Protein AF-A0A1R1Y2C0-F1 (afdb_monomer)

Mean predicted aligned error: 7.67 Å

Sequence (238 aa):
MPTLKIGFYNCNGLSHFKWEYVMRSFENDVFDIIFLAETWFVGEDYHRAHPYYVFSSKIDGSTRDNGRCKNGLMCLAKPFIKSQISNIESTTHTLNLCVYGHNIFAVYFPPSLEIGKIKDYVLNRGFSIMLGDLNTYFGSNFGQKRNFPINRIELFNDLVDKLDMKHVRPATDMDIPDHAFIDFDLTASWDKFISVDSNPSDHLLMVLNVDISSTPLIEHFISAEKINLSNINDPSCK

Organism: NCBI:txid133412

pLDDT: mean 88.21, std 17.19, range [35.91, 98.81]

Radius of gyration: 20.56 Å; Cα contacts (8 Å, |Δi|>4): 470; chains: 1; bounding box: 39×84×43 Å

Nearest PDB structures (foldseek):
  6boq-assembly1_A  TM=7.348E-01  e=1.265E-07  Homo sapiens
  7lpi-assembly2_D  TM=7.319E-01  e=2.329E-07  Homo sapiens
  6w3n-assembly2_A  TM=6.705E-01  e=5.724E-08  Homo sapiens
  3w2y-assembly2_D  TM=7.115E-01  e=2.972E-07  Methanothermobacter thermautotrophicus str. Delta H
  6bov-assembly1_A  TM=6.933E-01  e=2.972E-07  Homo sapiens

Foldseek 3Di:
DDWAKEKEEAFLACDPVLVVVVVVCVVVVVHQKYKYKNNLCVCVVVQCPDPQWDDKADFDPDADPVRTTRIMMTMGGDPVQNVQWPDWDHYRFWIWIAGLNFIEIEGDQPPPHDLVVVCVRQVPDQGQKYKFQLVAFCDVVLLEPDGDDPSSNVVVVVSCVVNVKDWAREPDNYRGSITMIGHNVKDWHWYFDDDPDDNPDPHTTIIITIDPVVGDGPPPPPPPPPPPPDDPDDDDDD

Structure (mmCIF, N/CA/C/O backbone):
data_AF-A0A1R1Y2C0-F1
#
_entry.id   AF-A0A1R1Y2C0-F1
#
loop_
_atom_site.group_PDB
_atom_site.id
_atom_site.type_symbol
_atom_site.label_atom_id
_atom_site.label_alt_id
_atom_site.label_comp_id
_atom_site.label_asym_id
_atom_site.label_entity_id
_atom_site.label_seq_id
_atom_site.pdbx_PDB_ins_code
_atom_site.Cartn_x
_atom_site.Cartn_y
_atom_site.Cartn_z
_atom_site.occupancy
_atom_site.B_iso_or_equiv
_atom_site.auth_seq_id
_atom_site.auth_comp_id
_atom_site.auth_asym_id
_atom_site.auth_atom_id
_atom_site.pdbx_PDB_model_num
ATOM 1 N N . MET A 1 1 ? -8.224 -6.178 22.686 1.00 50.31 1 MET A N 1
ATOM 2 C CA . MET A 1 1 ? -8.997 -6.128 21.427 1.00 50.31 1 MET A CA 1
ATOM 3 C C . MET A 1 1 ? -8.030 -6.505 20.317 1.00 50.31 1 MET A C 1
ATOM 5 O O . MET A 1 1 ? -6.910 -6.006 20.382 1.00 50.31 1 MET A O 1
ATOM 9 N N . PRO A 1 2 ? -8.340 -7.454 19.417 1.00 78.56 2 PRO A N 1
ATOM 10 C CA . PRO A 1 2 ? -7.384 -7.840 18.387 1.00 78.56 2 PRO A CA 1
ATOM 11 C C . PRO A 1 2 ? -7.280 -6.714 17.355 1.00 78.56 2 PRO A C 1
ATOM 13 O O . PRO A 1 2 ? -8.211 -6.458 16.600 1.00 78.56 2 PRO A O 1
ATOM 16 N N . THR A 1 3 ? -6.148 -6.021 17.358 1.00 92.44 3 THR A N 1
ATOM 17 C CA . THR A 1 3 ? -5.778 -5.065 16.315 1.00 92.44 3 THR A CA 1
ATOM 18 C C . THR A 1 3 ? -5.032 -5.820 15.226 1.00 92.44 3 THR A C 1
ATOM 20 O O . THR A 1 3 ? -4.051 -6.502 15.523 1.00 92.44 3 THR A O 1
ATOM 23 N N . LEU A 1 4 ? -5.478 -5.699 13.978 1.00 96.31 4 LEU A N 1
ATOM 24 C CA . LEU A 1 4 ? -4.743 -6.200 12.823 1.00 96.31 4 LEU A CA 1
ATOM 25 C C . LEU A 1 4 ? -3.760 -5.128 12.348 1.00 96.31 4 LEU A C 1
ATOM 27 O O . LEU A 1 4 ? -4.171 -4.006 12.048 1.00 96.31 4 LEU A O 1
ATOM 31 N N . LYS A 1 5 ? -2.473 -5.477 12.260 1.00 98.00 5 LYS A N 1
ATOM 32 C CA . LYS A 1 5 ? -1.418 -4.563 11.806 1.00 98.00 5 LYS A CA 1
ATOM 33 C C . LYS A 1 5 ? -1.051 -4.859 10.355 1.00 98.00 5 LYS A C 1
ATOM 35 O O . LYS A 1 5 ? -0.454 -5.899 10.066 1.00 98.00 5 LYS A O 1
ATOM 40 N N . ILE A 1 6 ? -1.396 -3.951 9.448 1.00 98.62 6 ILE A N 1
ATOM 41 C CA . ILE A 1 6 ? -1.206 -4.109 8.002 1.00 98.62 6 ILE A CA 1
ATOM 42 C C . ILE A 1 6 ? -0.113 -3.154 7.525 1.00 98.62 6 ILE A C 1
ATOM 44 O O . ILE A 1 6 ? -0.306 -1.943 7.489 1.00 98.62 6 ILE A O 1
ATOM 48 N N . GLY A 1 7 ? 1.035 -3.692 7.132 1.00 98.62 7 GLY A N 1
ATOM 49 C CA . GLY A 1 7 ? 2.109 -2.928 6.513 1.00 98.62 7 GLY A CA 1
ATOM 50 C C . GLY A 1 7 ? 1.830 -2.612 5.041 1.00 98.62 7 GLY A C 1
ATOM 51 O O . GLY A 1 7 ? 1.266 -3.430 4.309 1.00 98.62 7 GLY A O 1
ATOM 52 N N . PHE A 1 8 ? 2.312 -1.464 4.576 1.00 98.75 8 PHE A N 1
ATOM 53 C CA . PHE A 1 8 ? 2.470 -1.161 3.155 1.00 98.75 8 PHE A CA 1
ATOM 54 C C . PHE A 1 8 ? 3.816 -0.505 2.893 1.00 98.75 8 PHE A C 1
ATOM 56 O O . PHE A 1 8 ? 4.239 0.384 3.635 1.00 98.75 8 PHE A O 1
ATOM 63 N N . TYR A 1 9 ? 4.471 -0.921 1.814 1.00 98.56 9 TYR A N 1
ATOM 64 C CA . TYR A 1 9 ? 5.754 -0.359 1.426 1.00 98.56 9 TYR A CA 1
ATOM 65 C C . TYR A 1 9 ? 5.946 -0.386 -0.085 1.00 98.56 9 TYR A C 1
ATOM 67 O O . TYR A 1 9 ? 6.129 -1.452 -0.681 1.00 98.56 9 TYR A O 1
ATOM 75 N N . ASN A 1 10 ? 5.954 0.790 -0.714 1.00 98.12 10 ASN A N 1
ATOM 76 C CA . ASN A 1 10 ? 6.462 0.897 -2.074 1.00 98.12 10 ASN A CA 1
ATOM 77 C C . ASN A 1 10 ? 7.993 0.761 -2.038 1.00 98.12 10 ASN A C 1
ATOM 79 O O . ASN A 1 10 ? 8.726 1.546 -1.432 1.00 98.12 10 ASN A O 1
ATOM 83 N N . CYS A 1 11 ? 8.469 -0.303 -2.670 1.00 96.88 11 CYS A N 1
ATOM 84 C CA . CYS A 1 11 ? 9.864 -0.677 -2.686 1.00 96.88 11 CYS A CA 1
ATOM 85 C C . CYS A 1 11 ? 10.648 0.067 -3.761 1.00 96.88 11 CYS A C 1
ATOM 87 O O . CYS A 1 11 ? 11.859 0.136 -3.616 1.00 96.88 11 CYS A O 1
ATOM 89 N N . ASN A 1 12 ? 10.036 0.568 -4.840 1.00 94.25 12 ASN A N 1
ATOM 90 C CA . ASN A 1 12 ? 10.748 1.127 -5.998 1.00 94.25 12 ASN A CA 1
ATOM 91 C C . ASN A 1 12 ? 11.901 0.191 -6.449 1.00 94.25 12 ASN A C 1
ATOM 93 O O . ASN A 1 12 ? 13.087 0.543 -6.466 1.00 94.25 12 ASN A O 1
ATOM 97 N N . GLY A 1 13 ? 11.545 -1.077 -6.670 1.00 94.06 13 GLY A N 1
ATOM 98 C CA . GLY A 1 13 ? 12.429 -2.222 -6.884 1.00 94.06 13 GLY A CA 1
ATOM 99 C C . GLY A 1 13 ? 12.848 -2.907 -5.583 1.00 94.06 13 GLY A C 1
ATOM 100 O O . GLY A 1 13 ? 13.613 -2.340 -4.799 1.00 94.06 13 GLY A O 1
ATOM 101 N N . LEU A 1 14 ? 12.412 -4.156 -5.385 1.00 95.88 14 LEU A N 1
ATOM 102 C CA . LEU A 1 14 ? 12.688 -4.958 -4.186 1.00 95.88 14 LEU A CA 1
ATOM 103 C C . LEU A 1 14 ? 14.122 -5.517 -4.195 1.00 95.88 14 LEU A C 1
ATOM 105 O O . LEU A 1 14 ? 14.375 -6.671 -4.521 1.00 95.88 14 LEU A O 1
ATOM 109 N N . SER A 1 15 ? 15.097 -4.668 -3.875 1.00 95.25 15 SER A N 1
ATOM 110 C CA . SER A 1 15 ? 16.489 -5.095 -3.706 1.00 95.25 15 SER A CA 1
ATOM 111 C C . SER A 1 15 ? 16.671 -5.950 -2.447 1.00 95.25 15 SER A C 1
ATOM 113 O O . SER A 1 15 ? 15.852 -5.906 -1.531 1.00 95.25 15 SER A O 1
ATOM 115 N N . HIS A 1 16 ? 17.802 -6.656 -2.354 1.00 95.81 16 HIS A N 1
ATOM 116 C CA . HIS A 1 16 ? 18.160 -7.426 -1.159 1.00 95.81 16 HIS A CA 1
ATOM 117 C C . HIS A 1 16 ? 18.089 -6.586 0.131 1.00 95.81 16 HIS A C 1
ATOM 119 O O . HIS A 1 16 ? 17.477 -7.010 1.101 1.00 95.81 16 HIS A O 1
ATOM 125 N N . PHE A 1 17 ? 18.614 -5.355 0.131 1.00 96.44 17 PHE A N 1
ATOM 126 C CA . PHE A 1 17 ? 18.571 -4.485 1.315 1.00 96.44 17 PHE A CA 1
ATOM 127 C C . PHE A 1 17 ? 17.147 -4.075 1.720 1.00 96.44 17 PHE A C 1
ATOM 129 O O . PHE A 1 17 ? 16.853 -3.977 2.908 1.00 96.44 17 PHE A O 1
ATOM 136 N N . LYS A 1 18 ? 16.256 -3.847 0.745 1.00 97.31 18 LYS A N 1
ATOM 137 C CA . LYS A 1 18 ? 14.838 -3.545 1.006 1.00 97.31 18 LYS A CA 1
ATOM 138 C C . LYS A 1 18 ? 14.106 -4.771 1.544 1.00 97.31 18 LYS A C 1
ATOM 140 O O . LYS A 1 18 ? 13.320 -4.640 2.474 1.00 97.31 18 LYS A O 1
ATOM 145 N N . TRP A 1 19 ? 14.405 -5.952 1.006 1.00 97.88 19 TRP A N 1
ATOM 146 C CA . TRP A 1 19 ? 13.887 -7.214 1.527 1.00 97.88 19 TRP A CA 1
ATOM 147 C C . TRP A 1 19 ? 14.297 -7.436 2.986 1.00 97.88 19 TRP A C 1
ATOM 149 O O . TRP A 1 19 ? 13.430 -7.642 3.828 1.00 97.88 19 TRP A O 1
ATOM 159 N N . GLU A 1 20 ? 15.587 -7.309 3.307 1.00 96.81 20 GLU A N 1
ATOM 160 C CA . GLU A 1 20 ? 16.098 -7.442 4.679 1.00 96.81 20 GLU A CA 1
ATOM 161 C C . GLU A 1 20 ? 15.452 -6.432 5.636 1.00 96.81 20 GLU A C 1
ATOM 163 O O . GLU A 1 20 ? 15.051 -6.789 6.742 1.00 96.81 20 GLU A O 1
ATOM 168 N N . TYR A 1 21 ? 15.293 -5.177 5.203 1.00 97.12 21 TYR A N 1
ATOM 169 C CA . TYR A 1 21 ? 14.609 -4.143 5.982 1.00 97.12 21 TYR A CA 1
ATOM 170 C C . TYR A 1 21 ? 13.158 -4.534 6.315 1.00 97.12 21 TYR A C 1
ATOM 172 O O . TYR A 1 21 ? 12.717 -4.405 7.462 1.00 97.12 21 TYR A O 1
ATOM 180 N N . VAL A 1 22 ? 12.424 -5.067 5.332 1.00 97.38 22 VAL A N 1
ATOM 181 C CA . VAL A 1 22 ? 11.058 -5.566 5.531 1.00 97.38 22 VAL A CA 1
ATOM 182 C C . VAL A 1 22 ? 11.048 -6.789 6.447 1.00 97.38 22 VAL A C 1
ATOM 184 O O . VAL A 1 22 ? 10.242 -6.822 7.373 1.00 97.38 22 VAL A O 1
ATOM 187 N N . MET A 1 23 ? 11.930 -7.770 6.230 1.00 97.38 23 MET A N 1
ATOM 188 C CA . MET A 1 23 ? 11.957 -9.007 7.019 1.00 97.38 23 MET A CA 1
ATOM 189 C C . MET A 1 23 ? 12.260 -8.727 8.487 1.00 97.38 23 MET A C 1
ATOM 191 O O . MET A 1 23 ? 11.510 -9.179 9.345 1.00 97.38 23 MET A O 1
ATOM 195 N N . ARG A 1 24 ? 13.254 -7.883 8.788 1.00 95.81 24 ARG A N 1
ATOM 196 C CA . ARG A 1 24 ? 13.532 -7.455 10.169 1.00 95.81 24 ARG A CA 1
ATOM 197 C C . ARG A 1 24 ? 12.331 -6.780 10.813 1.00 95.81 24 ARG A C 1
ATOM 199 O O . ARG A 1 24 ? 12.046 -7.016 11.982 1.00 95.81 24 ARG A O 1
ATOM 206 N N . SER A 1 25 ? 11.625 -5.927 10.073 1.00 94.81 25 SER A N 1
ATOM 207 C CA . SER A 1 25 ? 10.418 -5.267 10.587 1.00 94.81 25 SER A CA 1
ATOM 208 C C . SER A 1 25 ? 9.308 -6.289 10.853 1.00 94.81 25 SER A C 1
ATOM 210 O O . SER A 1 25 ? 8.616 -6.223 11.866 1.00 94.81 25 SER A O 1
ATOM 212 N N . PHE A 1 26 ? 9.171 -7.282 9.979 1.00 93.44 26 PHE A N 1
ATOM 213 C CA . PHE A 1 26 ? 8.168 -8.330 10.110 1.00 93.44 26 PHE A CA 1
ATOM 214 C C . PHE A 1 26 ? 8.434 -9.275 11.285 1.00 93.44 26 PHE A C 1
ATOM 216 O O . PHE A 1 26 ? 7.511 -9.613 12.027 1.00 93.44 26 PHE A O 1
ATOM 223 N N . GLU A 1 27 ? 9.695 -9.663 11.473 1.00 93.38 27 GLU A N 1
ATOM 224 C CA . GLU A 1 27 ? 10.162 -10.529 12.560 1.00 93.38 27 GLU A CA 1
ATOM 225 C C . GLU A 1 27 ? 10.119 -9.833 13.924 1.00 93.38 27 GLU A C 1
ATOM 227 O O . GLU A 1 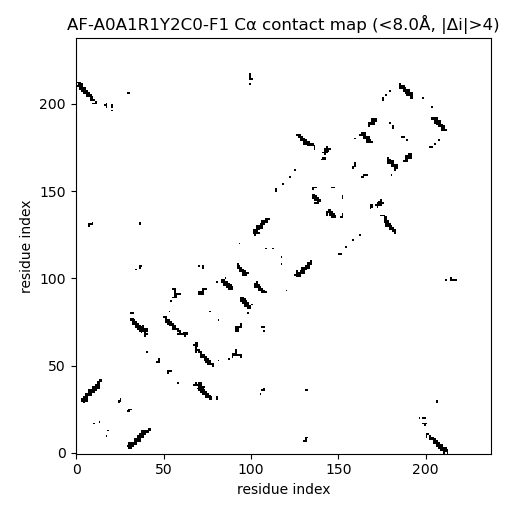27 ? 9.863 -10.488 14.927 1.00 93.38 27 GLU A O 1
ATOM 232 N N . ASN A 1 28 ? 10.275 -8.505 13.968 1.00 94.38 28 ASN A N 1
ATOM 233 C CA . ASN A 1 28 ? 10.102 -7.693 15.180 1.00 94.38 28 ASN A CA 1
ATOM 234 C C . ASN A 1 28 ? 8.636 -7.309 15.456 1.00 94.38 28 ASN A C 1
ATOM 236 O O . ASN A 1 28 ? 8.359 -6.318 16.130 1.00 94.38 28 ASN A O 1
ATOM 240 N N . ASP A 1 29 ? 7.685 -8.064 14.907 1.00 93.62 29 ASP 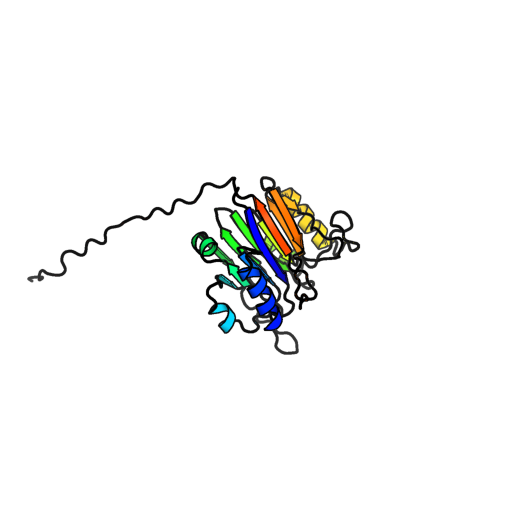A N 1
ATOM 241 C CA . ASP A 1 29 ? 6.253 -7.896 15.134 1.00 93.62 29 ASP A CA 1
ATOM 242 C C . ASP A 1 29 ? 5.674 -6.512 14.784 1.00 93.62 29 ASP A C 1
ATOM 244 O O . ASP A 1 29 ? 4.620 -6.135 15.301 1.00 93.62 29 ASP A O 1
ATOM 248 N N . VAL A 1 30 ? 6.289 -5.763 13.864 1.00 95.62 30 VAL A N 1
ATOM 249 C CA . VAL A 1 30 ? 5.786 -4.434 13.466 1.00 95.62 30 VAL A CA 1
ATOM 250 C C . VAL A 1 30 ? 4.424 -4.540 12.774 1.00 95.62 30 VAL A C 1
ATOM 252 O O . VAL A 1 30 ? 3.522 -3.753 13.047 1.00 95.62 30 VAL A O 1
ATOM 255 N N . PHE A 1 31 ? 4.246 -5.543 11.917 1.00 96.44 31 PHE A N 1
ATOM 256 C CA . PHE A 1 31 ? 2.990 -5.832 11.226 1.00 96.44 31 PHE A CA 1
ATOM 257 C C . PHE A 1 31 ? 2.762 -7.345 11.129 1.00 96.44 31 PHE A C 1
ATOM 259 O O . PHE A 1 31 ? 3.691 -8.140 11.277 1.00 96.44 31 PHE A O 1
ATOM 266 N N . ASP A 1 32 ? 1.511 -7.749 10.927 1.00 97.75 32 ASP A N 1
ATOM 267 C CA . ASP A 1 32 ? 1.093 -9.156 10.849 1.00 97.75 32 ASP A CA 1
ATOM 268 C C . ASP A 1 32 ? 0.945 -9.623 9.398 1.00 97.75 32 ASP A C 1
ATOM 270 O O . ASP A 1 32 ? 1.121 -10.801 9.073 1.00 97.75 32 ASP A O 1
ATOM 274 N N . ILE A 1 33 ? 0.669 -8.665 8.518 1.00 98.50 33 ILE A N 1
ATOM 275 C CA . ILE A 1 33 ? 0.598 -8.799 7.070 1.00 98.50 33 ILE A CA 1
ATOM 276 C C . ILE A 1 33 ? 1.214 -7.551 6.438 1.00 98.50 33 ILE A C 1
ATOM 278 O O . ILE A 1 33 ? 1.101 -6.465 6.999 1.00 98.50 33 ILE A O 1
ATOM 282 N N . ILE A 1 34 ? 1.879 -7.688 5.295 1.00 98.69 34 ILE A N 1
ATOM 283 C CA . ILE A 1 34 ? 2.402 -6.559 4.525 1.00 98.69 34 ILE A CA 1
ATOM 284 C C . ILE A 1 34 ? 2.145 -6.722 3.040 1.00 98.69 34 ILE A C 1
ATOM 286 O O . ILE A 1 34 ? 2.253 -7.817 2.484 1.00 98.69 34 ILE A O 1
ATOM 290 N N . PHE A 1 35 ? 1.869 -5.590 2.406 1.00 98.81 35 PHE A N 1
ATOM 291 C CA . PHE A 1 35 ? 1.847 -5.441 0.966 1.00 98.81 35 PHE A CA 1
ATOM 292 C C . PHE A 1 35 ? 3.052 -4.627 0.502 1.00 98.81 35 PHE A C 1
ATOM 294 O O . PHE A 1 35 ? 3.290 -3.509 0.956 1.00 98.81 35 PHE A O 1
ATOM 301 N N . LEU A 1 36 ? 3.814 -5.198 -0.419 1.00 98.62 36 LEU A N 1
ATOM 302 C CA . LEU A 1 36 ? 4.948 -4.552 -1.062 1.00 98.62 36 LEU A CA 1
ATOM 303 C C . LEU A 1 36 ? 4.527 -4.114 -2.457 1.00 98.62 36 LEU A C 1
ATOM 305 O O . LEU A 1 36 ? 3.993 -4.934 -3.198 1.00 98.62 36 LEU A O 1
ATOM 309 N N . ALA A 1 37 ? 4.773 -2.857 -2.812 1.00 98.06 37 ALA A N 1
ATOM 310 C CA . ALA A 1 37 ? 4.522 -2.304 -4.142 1.00 98.06 37 ALA A CA 1
ATOM 311 C C . ALA A 1 37 ? 5.825 -2.018 -4.889 1.00 98.06 37 ALA A C 1
ATOM 313 O O . ALA A 1 37 ? 6.895 -1.947 -4.289 1.00 98.06 37 ALA A O 1
ATOM 314 N N . GLU A 1 38 ? 5.732 -1.895 -6.213 1.00 95.75 38 GLU A N 1
ATOM 315 C CA . GLU A 1 38 ? 6.878 -1.794 -7.120 1.00 95.75 38 GLU A CA 1
ATOM 316 C C . GLU A 1 38 ? 7.989 -2.802 -6.811 1.00 95.75 38 GLU A C 1
ATOM 318 O O . GLU A 1 38 ? 9.172 -2.469 -6.779 1.00 95.75 38 GLU A O 1
ATOM 323 N N . THR A 1 39 ? 7.633 -4.067 -6.588 1.00 96.31 39 THR A N 1
ATOM 324 C CA . THR A 1 39 ? 8.657 -5.101 -6.380 1.00 96.31 39 THR A CA 1
ATOM 325 C C . THR A 1 39 ? 9.513 -5.304 -7.632 1.00 96.31 39 THR A C 1
ATOM 327 O O . THR A 1 39 ? 10.660 -5.745 -7.537 1.00 96.31 39 THR A O 1
ATOM 330 N N . TRP A 1 40 ? 8.954 -4.978 -8.807 1.00 94.44 40 TRP A N 1
ATOM 331 C CA . TRP A 1 40 ? 9.496 -5.269 -10.138 1.00 94.44 40 TRP A CA 1
ATOM 332 C C . TRP A 1 40 ? 9.816 -6.750 -10.340 1.00 94.44 40 TRP A C 1
ATOM 334 O O . TRP A 1 40 ? 10.597 -7.088 -11.228 1.00 94.44 40 TRP A O 1
ATOM 344 N N . PHE A 1 41 ? 9.219 -7.620 -9.513 1.00 93.50 41 PHE A N 1
ATOM 345 C CA . PHE A 1 41 ? 9.486 -9.058 -9.466 1.00 93.50 41 PHE A CA 1
ATOM 346 C C . PHE A 1 41 ? 10.982 -9.386 -9.313 1.00 93.50 41 PHE A C 1
ATOM 348 O O . PHE A 1 41 ? 11.457 -10.441 -9.739 1.00 93.50 41 PHE A O 1
ATOM 355 N N . VAL A 1 42 ? 11.755 -8.470 -8.718 1.00 92.88 42 VAL A N 1
ATOM 356 C CA . VAL A 1 42 ? 13.171 -8.701 -8.422 1.00 92.88 42 VAL A CA 1
ATOM 357 C C . VAL A 1 42 ? 13.249 -9.834 -7.410 1.00 92.88 42 VAL A C 1
ATOM 359 O O . VAL A 1 42 ? 12.638 -9.740 -6.357 1.00 92.88 42 VAL A O 1
ATOM 362 N N . GLY A 1 43 ? 13.970 -10.909 -7.743 1.00 91.94 43 GLY A N 1
ATOM 363 C CA . GLY A 1 43 ? 14.137 -12.054 -6.844 1.00 91.94 43 GLY A CA 1
ATOM 364 C C . GLY A 1 43 ? 12.861 -12.865 -6.588 1.00 91.94 43 GLY A C 1
ATOM 365 O O . GLY A 1 43 ? 12.812 -13.592 -5.601 1.00 91.94 43 GLY A O 1
ATOM 366 N N . GLU A 1 44 ? 11.837 -12.761 -7.445 1.00 92.88 44 GLU A N 1
ATOM 367 C CA . GLU A 1 44 ? 10.504 -13.333 -7.197 1.00 92.88 44 GLU A CA 1
ATOM 368 C C . GLU A 1 44 ? 10.537 -14.812 -6.779 1.00 92.88 44 GLU A C 1
ATOM 370 O O . GLU A 1 44 ? 9.902 -15.167 -5.793 1.00 92.88 44 GLU A O 1
ATOM 375 N N . ASP A 1 45 ? 11.310 -15.674 -7.448 1.00 94.94 45 ASP A N 1
ATOM 376 C CA . ASP A 1 45 ? 11.381 -17.103 -7.097 1.00 94.94 45 ASP A CA 1
ATOM 377 C C . ASP A 1 45 ? 11.915 -17.342 -5.677 1.00 94.94 45 ASP A C 1
ATOM 379 O O . ASP A 1 45 ? 11.409 -18.202 -4.954 1.00 94.94 45 ASP A O 1
ATOM 383 N N . TYR A 1 46 ? 12.900 -16.547 -5.251 1.00 96.44 46 TYR A N 1
ATOM 384 C CA . TYR A 1 46 ? 13.424 -16.592 -3.888 1.00 96.44 46 TYR A CA 1
ATOM 385 C C . TYR A 1 46 ? 12.364 -16.130 -2.879 1.00 96.44 46 TYR A C 1
ATOM 387 O O . TYR A 1 46 ? 12.133 -16.797 -1.871 1.00 96.44 46 TYR A O 1
ATOM 395 N N . HIS A 1 47 ? 11.664 -15.031 -3.170 1.00 96.50 47 HIS A N 1
ATOM 396 C CA . HIS A 1 47 ? 10.618 -14.503 -2.294 1.00 96.50 47 HIS A CA 1
ATOM 397 C C . HIS A 1 47 ? 9.405 -15.437 -2.200 1.00 96.50 47 HIS A C 1
ATOM 399 O O . HIS A 1 47 ? 8.857 -15.618 -1.116 1.00 96.50 47 HIS A O 1
ATOM 405 N N . ARG A 1 48 ? 9.023 -16.093 -3.303 1.00 96.81 48 ARG A N 1
ATOM 406 C CA . ARG A 1 48 ? 7.935 -17.085 -3.359 1.00 96.81 48 ARG A CA 1
ATOM 407 C C . ARG A 1 48 ? 8.217 -18.331 -2.528 1.00 96.81 48 ARG A C 1
ATOM 409 O O . ARG A 1 48 ? 7.283 -18.944 -2.020 1.00 96.81 48 ARG A O 1
ATOM 416 N N . ALA A 1 49 ? 9.488 -18.698 -2.382 1.00 97.38 49 ALA A N 1
ATOM 417 C CA . ALA A 1 49 ? 9.907 -19.798 -1.521 1.00 97.38 49 ALA A CA 1
ATOM 418 C C . ALA A 1 49 ? 9.887 -19.432 -0.022 1.00 97.38 49 ALA A C 1
ATOM 420 O O . ALA A 1 49 ? 10.045 -20.314 0.823 1.00 97.38 49 ALA A O 1
ATOM 421 N N . HIS A 1 50 ? 9.695 -18.155 0.331 1.00 97.44 50 HIS A N 1
ATOM 422 C CA . HIS A 1 50 ? 9.709 -17.714 1.721 1.00 97.44 50 HIS A CA 1
ATOM 423 C C . HIS A 1 50 ? 8.455 -18.190 2.485 1.00 97.44 50 HIS A C 1
ATOM 425 O O . HIS A 1 50 ? 7.342 -18.051 1.972 1.00 97.44 50 HIS A O 1
ATOM 431 N N . PRO A 1 51 ? 8.563 -18.660 3.745 1.00 96.25 51 PRO 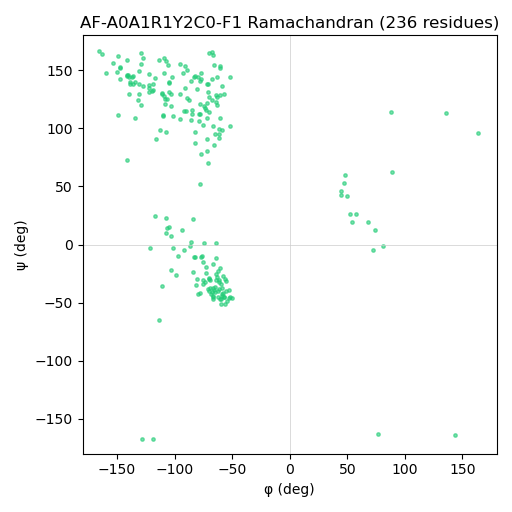A N 1
ATOM 432 C CA . PRO A 1 51 ? 7.412 -19.154 4.518 1.00 96.25 51 PRO A CA 1
ATOM 433 C C . PRO A 1 51 ? 6.259 -18.151 4.679 1.00 96.25 51 PRO A C 1
ATOM 435 O O . PRO A 1 51 ? 5.089 -18.537 4.772 1.00 96.25 51 PRO A O 1
ATOM 438 N N . TYR A 1 52 ? 6.584 -16.857 4.697 1.00 97.94 52 TYR A N 1
ATOM 439 C CA . TYR A 1 52 ? 5.610 -15.769 4.827 1.00 97.94 52 TYR A CA 1
ATOM 440 C C . TYR A 1 52 ? 4.928 -15.385 3.518 1.00 97.94 52 TYR A C 1
ATOM 442 O O . TYR A 1 52 ? 3.940 -14.658 3.552 1.00 97.94 52 TYR A O 1
ATOM 450 N N . TYR A 1 53 ? 5.409 -15.875 2.377 1.00 98.38 53 TYR A N 1
ATOM 451 C CA . TYR A 1 53 ? 4.801 -15.582 1.088 1.00 98.38 53 TYR A CA 1
ATOM 452 C C . TYR A 1 53 ? 3.342 -16.041 1.039 1.00 98.38 53 TYR A C 1
ATOM 454 O O . TYR A 1 53 ? 3.014 -17.147 1.490 1.00 98.38 53 TYR A O 1
ATOM 462 N N . VAL A 1 54 ? 2.471 -15.192 0.490 1.00 98.38 54 VAL A N 1
ATOM 463 C CA . VAL A 1 54 ? 1.070 -15.533 0.221 1.00 98.38 54 VAL A CA 1
ATOM 464 C C . VAL A 1 54 ? 0.818 -15.566 -1.284 1.00 98.38 54 VAL A C 1
ATOM 466 O O . VAL A 1 54 ? 0.524 -16.628 -1.825 1.00 98.38 54 VAL A O 1
ATOM 469 N N . PHE A 1 55 ? 0.933 -14.420 -1.961 1.00 98.38 55 PHE A N 1
ATOM 470 C CA . PHE A 1 55 ? 0.712 -14.293 -3.404 1.00 98.38 55 PHE A CA 1
ATOM 471 C C . PHE A 1 55 ? 1.252 -12.960 -3.944 1.00 98.38 55 PHE A C 1
ATOM 473 O O . PHE A 1 55 ? 1.541 -12.036 -3.179 1.00 98.38 55 PHE A O 1
ATOM 480 N N . SER A 1 56 ? 1.346 -12.862 -5.272 1.00 98.00 56 SER A N 1
ATOM 481 C CA . SER A 1 56 ? 1.819 -11.679 -6.000 1.00 98.00 56 SER A CA 1
ATOM 482 C C . SER A 1 56 ? 0.848 -11.263 -7.110 1.00 98.00 56 SER A C 1
ATOM 484 O O . SER A 1 56 ? -0.033 -12.024 -7.531 1.00 98.00 56 SER A O 1
ATOM 486 N N . SER A 1 57 ? 1.027 -10.041 -7.610 1.00 96.62 57 SER A N 1
ATOM 487 C CA . SER A 1 57 ? 0.324 -9.527 -8.790 1.00 96.62 57 SER A CA 1
ATOM 488 C C . SER A 1 57 ? 0.741 -10.264 -10.054 1.00 96.62 57 SER A C 1
ATOM 490 O O . SER A 1 57 ? 1.818 -10.854 -10.122 1.00 96.62 57 SER A O 1
ATOM 492 N N . LYS A 1 58 ? -0.067 -10.132 -11.103 1.00 93.38 58 LYS A N 1
ATOM 493 C CA . LYS A 1 58 ? 0.296 -10.608 -12.440 1.00 93.38 58 LYS A CA 1
ATOM 494 C C . LYS A 1 58 ? 1.398 -9.727 -13.034 1.00 93.38 58 LYS A C 1
ATOM 496 O O . LYS A 1 58 ? 1.360 -8.500 -12.915 1.00 93.38 58 LYS A O 1
ATOM 501 N N . ILE A 1 59 ? 2.373 -10.360 -13.680 1.00 89.00 59 ILE A N 1
ATOM 502 C CA . ILE A 1 59 ? 3.391 -9.655 -14.460 1.00 89.00 59 ILE A CA 1
ATOM 503 C C . ILE A 1 59 ? 2.691 -9.030 -15.667 1.00 89.00 59 ILE A C 1
ATOM 505 O O . ILE A 1 59 ? 2.028 -9.732 -16.431 1.00 89.00 59 ILE A O 1
ATOM 509 N N . ASP A 1 60 ? 2.830 -7.718 -15.829 1.00 76.50 60 ASP A N 1
ATOM 510 C CA . ASP A 1 60 ? 2.524 -7.082 -17.103 1.00 76.50 60 ASP A CA 1
ATOM 511 C C . ASP A 1 60 ? 3.728 -7.280 -18.021 1.00 76.50 60 ASP A C 1
ATOM 513 O O . ASP A 1 60 ? 4.864 -7.054 -17.605 1.00 76.50 60 ASP A O 1
ATOM 517 N N . GLY A 1 61 ? 3.507 -7.689 -19.270 1.00 63.72 61 GLY A N 1
ATOM 518 C CA . GLY A 1 61 ? 4.581 -7.882 -20.252 1.00 63.72 61 GLY A CA 1
ATOM 519 C C . GLY A 1 61 ? 5.330 -6.589 -20.611 1.00 63.72 61 GLY A C 1
ATOM 520 O O . GLY A 1 61 ? 6.219 -6.608 -21.459 1.00 63.72 61 GLY A O 1
ATOM 521 N N . SER A 1 62 ? 4.971 -5.459 -19.994 1.00 62.91 62 SER A N 1
ATOM 522 C CA . SER A 1 62 ? 5.622 -4.171 -20.166 1.00 62.91 62 SER A CA 1
ATOM 523 C C . SER A 1 62 ? 6.924 -4.073 -19.353 1.00 62.91 62 SER A C 1
ATOM 525 O O . SER A 1 62 ? 6.954 -3.894 -18.133 1.00 62.91 62 SER A O 1
ATOM 527 N N . THR A 1 63 ? 8.050 -4.138 -20.061 1.00 65.75 63 THR A N 1
ATOM 528 C CA . THR A 1 63 ? 9.373 -3.850 -19.497 1.00 65.75 63 THR A CA 1
ATOM 529 C C . THR A 1 63 ? 9.733 -2.367 -19.658 1.00 65.75 63 THR A C 1
ATOM 531 O O . THR A 1 63 ? 9.239 -1.654 -20.535 1.00 65.75 63 THR A O 1
ATOM 534 N N . ARG A 1 64 ? 10.591 -1.857 -18.775 1.00 62.31 64 ARG A N 1
ATOM 535 C CA . ARG A 1 64 ? 11.364 -0.621 -18.946 1.00 62.31 64 ARG A CA 1
ATOM 536 C C . ARG A 1 64 ? 12.396 -0.828 -20.057 1.00 62.31 64 ARG A C 1
ATOM 538 O O . ARG A 1 64 ? 12.715 -1.964 -20.401 1.00 62.31 64 ARG A O 1
ATOM 545 N N . ASP A 1 65 ? 12.975 0.262 -20.549 1.00 59.31 65 ASP A N 1
ATOM 546 C CA . ASP A 1 65 ? 14.002 0.225 -21.606 1.00 59.31 65 ASP A CA 1
ATOM 547 C C . ASP A 1 65 ? 15.254 -0.571 -21.191 1.00 59.31 65 ASP A C 1
ATOM 549 O O . ASP A 1 65 ? 16.000 -1.064 -22.028 1.00 59.31 65 ASP A O 1
ATOM 553 N N . ASN A 1 66 ? 15.459 -0.754 -19.882 1.00 61.75 66 ASN A N 1
ATOM 554 C CA . ASN A 1 66 ? 16.514 -1.586 -19.302 1.00 61.75 66 ASN A CA 1
ATOM 555 C C . ASN A 1 66 ? 16.077 -3.034 -18.990 1.00 61.75 66 ASN A C 1
ATOM 557 O O . ASN A 1 66 ? 16.767 -3.729 -18.246 1.00 61.75 66 ASN A O 1
ATOM 561 N N . GLY A 1 67 ? 14.917 -3.471 -19.489 1.00 62.81 67 GLY A N 1
ATOM 562 C CA . GLY A 1 67 ? 14.387 -4.827 -19.322 1.00 62.81 67 GLY A CA 1
ATOM 563 C C . GLY A 1 67 ? 13.680 -5.112 -17.991 1.00 62.81 67 GLY A C 1
ATOM 564 O O . GLY A 1 67 ? 13.182 -6.217 -17.805 1.00 62.81 67 GLY A O 1
ATOM 565 N N . ARG A 1 68 ? 13.599 -4.153 -17.055 1.00 68.06 68 ARG A N 1
ATOM 566 C CA . ARG A 1 68 ? 12.923 -4.362 -15.756 1.00 68.06 68 ARG A CA 1
ATOM 567 C C . ARG A 1 68 ? 11.407 -4.243 -15.871 1.00 68.06 68 ARG A C 1
ATOM 569 O O . ARG A 1 68 ? 10.930 -3.358 -16.571 1.00 68.06 68 ARG A O 1
ATOM 576 N N . CYS A 1 69 ? 10.646 -5.042 -15.130 1.00 79.75 69 CYS A N 1
ATOM 577 C CA . CYS A 1 69 ? 9.196 -4.856 -15.022 1.00 79.75 69 CYS A CA 1
ATOM 578 C C . CYS A 1 69 ? 8.846 -3.474 -14.437 1.00 79.75 69 CYS A C 1
ATOM 580 O O . CYS A 1 69 ? 9.626 -2.880 -13.689 1.00 79.75 69 CYS A O 1
ATOM 582 N N . LYS A 1 70 ? 7.673 -2.945 -14.801 1.00 80.12 70 LYS A N 1
ATOM 583 C CA . LYS A 1 70 ? 7.179 -1.630 -14.342 1.00 80.12 70 LYS A CA 1
ATOM 584 C C . LYS A 1 70 ? 6.223 -1.703 -13.149 1.00 80.12 70 LYS A C 1
ATOM 586 O O . LYS A 1 70 ? 5.893 -0.666 -12.586 1.00 80.12 70 LYS A O 1
ATOM 591 N N . ASN A 1 71 ? 5.775 -2.898 -12.782 1.00 86.62 71 ASN A N 1
ATOM 592 C CA . ASN A 1 71 ? 4.802 -3.143 -11.722 1.00 86.62 71 ASN A CA 1
ATOM 593 C C . ASN A 1 71 ? 5.332 -4.190 -10.731 1.00 86.62 71 ASN A C 1
ATOM 595 O O . ASN A 1 71 ? 6.511 -4.531 -10.744 1.00 86.62 71 ASN A O 1
ATOM 599 N N . GLY A 1 72 ? 4.460 -4.695 -9.868 1.00 94.56 72 GLY A N 1
ATOM 600 C CA . GLY A 1 72 ? 4.783 -5.759 -8.930 1.00 94.56 72 GLY A CA 1
ATOM 601 C C . GLY A 1 72 ? 4.221 -5.431 -7.564 1.00 94.56 72 GLY A C 1
ATOM 602 O O . GLY A 1 72 ? 4.649 -4.471 -6.929 1.00 94.56 72 GLY A O 1
ATOM 603 N N . LEU A 1 73 ? 3.252 -6.228 -7.144 1.00 98.00 73 LEU A N 1
ATOM 604 C CA . LEU A 1 73 ? 2.732 -6.264 -5.794 1.00 98.00 73 LEU A CA 1
ATOM 605 C C . LEU A 1 73 ? 2.997 -7.643 -5.205 1.00 98.00 73 LEU A C 1
ATOM 607 O O . LEU A 1 73 ? 2.871 -8.649 -5.906 1.00 98.00 73 LEU A O 1
ATOM 611 N N . MET A 1 74 ? 3.304 -7.688 -3.916 1.00 98.50 74 MET A N 1
ATOM 612 C CA . MET A 1 74 ? 3.507 -8.926 -3.170 1.00 98.50 74 MET A CA 1
ATOM 613 C C . MET A 1 74 ? 2.855 -8.822 -1.800 1.00 98.50 74 MET A C 1
ATOM 615 O O . MET A 1 74 ? 2.974 -7.797 -1.135 1.00 98.50 74 MET A O 1
ATOM 619 N N . CYS A 1 75 ? 2.191 -9.891 -1.374 1.00 98.75 75 CYS A N 1
ATOM 620 C CA . CYS A 1 75 ? 1.638 -10.021 -0.036 1.00 98.75 75 CYS A CA 1
ATOM 621 C C . CYS A 1 75 ? 2.440 -11.047 0.772 1.00 98.75 75 CYS A C 1
ATOM 623 O O . CYS A 1 75 ? 2.620 -12.191 0.337 1.00 98.75 75 CYS A O 1
ATOM 625 N N . LEU A 1 76 ? 2.883 -10.637 1.961 1.00 98.62 76 LEU A N 1
ATOM 626 C CA . LEU A 1 76 ? 3.488 -11.505 2.967 1.00 98.62 76 LEU A CA 1
ATOM 627 C C . LEU A 1 76 ? 2.631 -11.477 4.231 1.00 98.62 76 LEU A C 1
ATOM 629 O O . LEU A 1 76 ? 2.197 -10.409 4.651 1.00 98.62 76 LEU A O 1
ATOM 633 N N . ALA A 1 77 ? 2.409 -12.624 4.862 1.00 98.50 77 ALA A N 1
ATOM 634 C CA . ALA A 1 77 ? 1.606 -12.729 6.075 1.00 98.50 77 ALA A CA 1
ATOM 635 C C . ALA A 1 77 ? 2.211 -13.735 7.059 1.00 98.50 77 ALA A C 1
ATOM 637 O O . ALA A 1 77 ? 2.791 -14.753 6.665 1.00 98.50 77 ALA A O 1
ATOM 638 N N . LYS A 1 78 ? 2.067 -13.456 8.359 1.00 97.56 78 LYS A N 1
ATOM 639 C CA . LYS A 1 78 ? 2.507 -14.373 9.411 1.00 97.56 78 LYS A CA 1
ATOM 640 C C . LYS A 1 78 ? 1.681 -15.657 9.364 1.00 97.56 78 LYS A C 1
ATOM 642 O O . LYS A 1 78 ? 0.521 -15.612 8.946 1.00 97.56 78 LYS A O 1
ATOM 647 N N . PRO A 1 79 ? 2.214 -16.797 9.841 1.00 96.00 79 PRO A N 1
ATOM 648 C CA . PRO A 1 79 ? 1.505 -18.075 9.781 1.00 96.00 79 PRO A CA 1
ATOM 649 C C . PRO A 1 79 ? 0.087 -18.034 10.368 1.00 96.00 79 PRO A C 1
ATOM 651 O O . PRO A 1 79 ? -0.829 -18.607 9.782 1.00 96.00 79 PRO A O 1
ATOM 654 N N . PHE A 1 80 ? -0.116 -17.305 11.472 1.00 94.31 80 PHE A N 1
ATOM 655 C CA . PHE A 1 80 ? -1.434 -17.166 12.097 1.00 94.31 80 PHE A CA 1
ATOM 656 C C . PHE A 1 80 ? -2.406 -16.281 11.307 1.00 94.31 80 PHE A C 1
ATOM 658 O O . PHE A 1 80 ? -3.604 -16.450 11.461 1.00 94.31 80 PHE A O 1
ATOM 665 N N . ILE A 1 81 ? -1.928 -15.353 10.470 1.00 96.31 81 ILE A N 1
ATOM 666 C CA . ILE A 1 81 ? -2.791 -14.619 9.534 1.00 96.31 81 ILE A CA 1
ATOM 667 C C . ILE A 1 81 ? -3.085 -15.493 8.321 1.00 96.31 81 ILE A C 1
ATOM 669 O O . ILE A 1 81 ? -4.228 -15.562 7.885 1.00 96.31 81 ILE A O 1
ATOM 673 N N . LYS A 1 82 ? -2.077 -16.207 7.800 1.00 96.31 82 LYS A N 1
ATOM 674 C CA . LYS A 1 82 ? -2.232 -17.096 6.640 1.00 96.31 82 LYS A CA 1
ATOM 675 C C . LYS A 1 82 ? -3.333 -18.132 6.844 1.00 96.31 82 LYS A C 1
ATOM 677 O O . LYS A 1 82 ? -4.084 -18.384 5.910 1.00 96.31 82 LYS A O 1
ATOM 682 N N . SER A 1 83 ? -3.458 -18.697 8.047 1.00 95.38 83 SER A N 1
ATOM 683 C CA . SER A 1 83 ? -4.525 -19.658 8.363 1.00 95.38 83 SER A CA 1
ATOM 684 C C . SER A 1 83 ? -5.933 -19.051 8.356 1.00 95.38 83 SER A C 1
ATOM 686 O O . SER A 1 83 ? -6.903 -19.793 8.282 1.00 95.38 83 SER A O 1
ATOM 688 N N . GLN A 1 84 ? -6.044 -17.723 8.417 1.00 95.75 84 GLN A N 1
ATOM 689 C CA . GLN A 1 84 ? -7.302 -16.971 8.460 1.00 95.75 84 GLN A CA 1
ATOM 690 C C . GLN A 1 84 ? -7.667 -16.359 7.100 1.00 95.75 84 GLN A C 1
ATOM 692 O O . GLN A 1 84 ? -8.720 -15.731 6.972 1.00 95.75 84 GLN A O 1
ATOM 697 N N . ILE A 1 85 ? -6.806 -16.519 6.085 1.00 96.69 85 ILE A N 1
ATOM 698 C CA . ILE A 1 85 ? -7.079 -16.071 4.719 1.00 96.69 85 ILE A CA 1
ATOM 699 C C . ILE A 1 85 ? -8.099 -17.023 4.090 1.00 96.69 85 ILE A C 1
ATOM 701 O O . ILE A 1 85 ? -7.829 -18.211 3.927 1.00 96.69 85 ILE A O 1
ATOM 705 N N . SER A 1 86 ? -9.258 -16.493 3.704 1.00 96.06 86 SER A N 1
ATOM 706 C CA . SER A 1 86 ? -10.348 -17.273 3.096 1.00 96.06 86 SER A CA 1
ATOM 707 C C . SER A 1 86 ? -10.462 -17.093 1.581 1.00 96.06 86 SER A C 1
ATOM 709 O O . SER A 1 86 ? -10.998 -17.960 0.895 1.00 96.06 86 SER A O 1
ATOM 711 N N . ASN A 1 87 ? -9.943 -15.989 1.042 1.00 95.88 87 ASN A N 1
ATOM 712 C CA . ASN A 1 87 ? -9.969 -15.698 -0.387 1.00 95.88 87 ASN A CA 1
ATOM 713 C C . ASN A 1 87 ? -8.758 -14.851 -0.787 1.00 95.88 87 ASN A C 1
ATOM 715 O O . ASN A 1 87 ? -8.305 -14.027 0.009 1.00 95.88 87 ASN A O 1
ATOM 719 N N . ILE A 1 88 ? -8.278 -15.029 -2.021 1.00 97.06 88 ILE A N 1
ATOM 720 C CA . ILE A 1 88 ? -7.251 -14.193 -2.650 1.00 97.06 88 ILE A CA 1
ATOM 721 C C . ILE A 1 88 ? -7.600 -13.940 -4.119 1.00 97.06 88 ILE A C 1
ATOM 723 O O . ILE A 1 88 ? -8.090 -14.822 -4.821 1.00 97.06 88 ILE A O 1
ATOM 727 N N . GLU A 1 89 ? -7.297 -12.748 -4.614 1.00 95.75 89 GLU A N 1
ATOM 728 C CA . GLU A 1 89 ? -7.408 -12.401 -6.029 1.00 95.75 89 GLU A CA 1
ATOM 729 C C . GLU A 1 89 ? -6.316 -11.396 -6.392 1.00 95.75 89 GLU A C 1
ATOM 731 O O . GLU A 1 89 ? -5.993 -10.503 -5.609 1.00 95.75 89 GLU A O 1
ATOM 736 N N . SER A 1 90 ? -5.748 -11.507 -7.592 1.00 95.75 90 SER A N 1
ATOM 737 C CA . SER A 1 90 ? -4.759 -10.544 -8.063 1.00 95.75 90 SER A CA 1
ATOM 738 C C . SER A 1 90 ? -4.960 -10.118 -9.510 1.00 95.75 90 SER A C 1
ATOM 740 O O . SER A 1 90 ? -5.347 -10.886 -10.403 1.00 95.75 90 SER A O 1
ATOM 742 N N . THR A 1 91 ? -4.641 -8.850 -9.739 1.00 94.62 91 THR A N 1
ATOM 743 C CA . THR A 1 91 ? -4.502 -8.247 -11.062 1.00 94.62 91 THR A CA 1
ATOM 744 C C . THR A 1 91 ? -3.067 -7.750 -11.235 1.00 94.62 91 THR A C 1
ATOM 746 O O . THR A 1 91 ? -2.175 -8.098 -10.462 1.00 94.62 91 THR A O 1
ATOM 749 N N . THR A 1 92 ? -2.821 -6.950 -12.265 1.00 93.56 92 THR A N 1
ATOM 750 C CA . THR A 1 92 ? -1.545 -6.260 -12.472 1.00 93.56 92 THR A CA 1
ATOM 751 C C . THR A 1 92 ? -1.295 -5.144 -11.447 1.00 93.56 92 THR A C 1
ATOM 753 O O . THR A 1 92 ? -0.139 -4.868 -11.122 1.00 93.56 92 THR A O 1
ATOM 756 N N . HIS A 1 93 ? -2.363 -4.507 -10.947 1.00 95.56 93 HIS A N 1
ATOM 757 C CA . HIS A 1 93 ? -2.305 -3.285 -10.126 1.00 95.56 93 HIS A CA 1
ATOM 758 C C . HIS A 1 93 ? -2.941 -3.431 -8.744 1.00 95.56 93 HIS A C 1
ATOM 760 O O . HIS A 1 93 ? -2.919 -2.482 -7.961 1.00 95.56 93 HIS A O 1
ATOM 766 N N . THR A 1 94 ? -3.522 -4.593 -8.447 1.00 96.69 94 THR A N 1
ATOM 767 C CA . THR A 1 94 ? -4.258 -4.821 -7.205 1.00 96.69 94 THR A CA 1
ATOM 768 C C . THR A 1 94 ? -4.012 -6.221 -6.658 1.00 96.69 94 THR A C 1
ATOM 770 O O . THR A 1 94 ? -3.884 -7.187 -7.420 1.00 96.69 94 THR A O 1
ATOM 773 N N . LEU A 1 95 ? -3.981 -6.321 -5.332 1.00 98.00 95 LEU A N 1
ATOM 774 C CA . LEU A 1 95 ? -4.086 -7.558 -4.569 1.00 98.00 95 LEU A CA 1
ATOM 775 C C . LEU A 1 95 ? -5.309 -7.453 -3.670 1.00 98.00 95 LEU A C 1
ATOM 777 O O . LEU A 1 95 ? -5.491 -6.455 -2.981 1.00 98.00 95 LEU A O 1
ATOM 781 N N . ASN A 1 96 ? -6.130 -8.488 -3.664 1.00 96.94 96 ASN A N 1
ATOM 782 C CA . ASN A 1 96 ? -7.279 -8.597 -2.787 1.00 96.94 96 ASN A CA 1
ATOM 783 C C . ASN A 1 96 ? -7.144 -9.864 -1.956 1.00 96.94 96 ASN A C 1
ATOM 785 O O . ASN A 1 96 ? -6.792 -10.915 -2.494 1.00 96.94 96 ASN A O 1
ATOM 789 N N . LEU A 1 97 ? -7.447 -9.778 -0.670 1.00 96.88 97 LEU A N 1
ATOM 790 C CA . LEU A 1 97 ? -7.571 -10.948 0.186 1.00 96.88 97 LEU A CA 1
ATOM 791 C C . LEU A 1 97 ? -8.616 -10.726 1.269 1.00 96.88 97 LEU A C 1
ATOM 793 O O . LEU A 1 97 ? -8.831 -9.600 1.703 1.00 96.88 97 LEU A O 1
ATOM 797 N N . CYS A 1 98 ? -9.237 -11.809 1.722 1.00 96.44 98 CYS A N 1
ATOM 798 C CA . CYS A 1 98 ? -10.184 -11.775 2.829 1.00 96.44 98 CYS A CA 1
ATOM 799 C C . CYS A 1 98 ? -9.563 -12.419 4.070 1.00 96.44 98 CYS A C 1
ATOM 801 O O . CYS A 1 98 ? -9.201 -13.597 4.026 1.00 96.44 98 CYS A O 1
ATOM 803 N N . VAL A 1 99 ? -9.454 -11.664 5.164 1.00 94.75 99 VAL A N 1
ATOM 804 C CA . VAL A 1 99 ? -8.924 -12.117 6.461 1.00 94.75 99 VAL A CA 1
ATOM 805 C C . VAL A 1 99 ? -9.889 -11.699 7.554 1.00 94.75 99 VAL A C 1
ATOM 807 O O . VAL A 1 99 ? -10.293 -10.542 7.604 1.00 94.75 99 VAL A O 1
ATOM 810 N N . TYR A 1 100 ? -10.267 -12.644 8.419 1.00 92.12 100 TYR A N 1
ATOM 811 C CA . TYR A 1 100 ? -11.299 -12.429 9.440 1.00 92.12 100 TYR A CA 1
ATOM 812 C C . TYR A 1 100 ? -12.575 -11.804 8.852 1.00 92.12 100 TYR A C 1
ATOM 814 O O . TYR A 1 100 ? -13.097 -10.856 9.408 1.00 92.12 100 TYR A O 1
ATOM 822 N N . GLY A 1 101 ? -13.035 -12.250 7.679 1.00 90.94 101 GLY A N 1
ATOM 823 C CA . GLY A 1 101 ? -14.229 -11.691 7.028 1.00 90.94 101 GLY A CA 1
ATOM 824 C C . GLY A 1 101 ? -14.072 -10.286 6.423 1.00 90.94 101 GLY A C 1
ATOM 825 O O . GLY A 1 101 ? -14.988 -9.833 5.744 1.00 90.94 101 GLY A O 1
ATOM 826 N N . HIS A 1 102 ? -12.924 -9.620 6.595 1.00 93.62 102 HIS A N 1
ATOM 827 C CA . HIS A 1 102 ? -12.644 -8.301 6.020 1.00 93.62 102 HIS A CA 1
ATOM 828 C C . HIS A 1 102 ? -11.880 -8.419 4.710 1.00 93.62 102 HIS A C 1
ATOM 830 O O . HIS A 1 102 ? -10.840 -9.078 4.640 1.00 93.62 102 HIS A O 1
ATOM 836 N N . ASN A 1 103 ? -12.370 -7.740 3.677 1.00 95.56 103 ASN A N 1
ATOM 837 C CA . ASN A 1 103 ? -11.697 -7.666 2.383 1.00 95.56 103 ASN A CA 1
ATOM 838 C C . ASN A 1 103 ? -10.652 -6.545 2.410 1.00 95.56 103 ASN A C 1
ATOM 840 O O . ASN A 1 103 ? -11.004 -5.370 2.538 1.00 95.56 103 ASN A O 1
ATOM 844 N N . ILE A 1 104 ? -9.379 -6.915 2.271 1.00 97.56 104 ILE A N 1
ATOM 845 C CA . ILE A 1 104 ? -8.236 -6.006 2.216 1.00 97.56 104 ILE A CA 1
ATOM 846 C C . ILE A 1 104 ? -7.770 -5.882 0.766 1.00 97.56 104 ILE A C 1
ATOM 848 O O . ILE A 1 104 ? -7.337 -6.857 0.149 1.00 97.56 104 ILE A O 1
ATOM 852 N N . PHE A 1 105 ? -7.825 -4.659 0.249 1.00 97.44 105 PHE A N 1
ATOM 853 C CA . PHE A 1 105 ? -7.533 -4.307 -1.130 1.00 97.44 105 PHE A CA 1
ATOM 854 C C . PHE A 1 105 ? -6.269 -3.447 -1.218 1.00 97.44 105 PHE A C 1
ATOM 856 O O . PHE A 1 105 ? -6.290 -2.237 -0.995 1.00 97.44 105 PHE A O 1
ATOM 863 N N . ALA A 1 106 ? -5.140 -4.074 -1.537 1.00 98.38 106 ALA A N 1
ATOM 864 C CA . ALA A 1 106 ? -3.879 -3.372 -1.724 1.00 98.38 106 ALA A CA 1
ATOM 865 C C . ALA A 1 106 ? -3.689 -2.956 -3.183 1.00 98.38 106 ALA A C 1
ATOM 867 O O . ALA A 1 106 ? -3.900 -3.760 -4.096 1.00 98.38 106 ALA A O 1
ATOM 868 N N . VAL A 1 107 ? -3.256 -1.716 -3.413 1.00 97.69 107 VAL A N 1
ATOM 869 C CA . VAL A 1 107 ? -3.156 -1.143 -4.761 1.00 97.69 107 VAL A CA 1
ATOM 870 C C . VAL A 1 107 ? -1.803 -0.491 -5.036 1.00 97.69 107 VAL A C 1
ATOM 872 O O . VAL A 1 107 ? -1.150 0.058 -4.150 1.00 97.69 107 VAL A O 1
ATOM 875 N N . TYR A 1 108 ? -1.402 -0.529 -6.305 1.00 97.56 108 TYR A N 1
ATOM 876 C CA . TYR A 1 108 ? -0.372 0.341 -6.864 1.00 97.56 108 TYR A CA 1
ATOM 877 C C . TYR A 1 108 ? -0.856 0.885 -8.206 1.00 97.56 108 TYR A C 1
ATOM 879 O O . TYR A 1 108 ? -0.929 0.158 -9.207 1.00 97.56 108 TYR A O 1
ATOM 887 N N . PHE A 1 109 ? -1.173 2.178 -8.230 1.00 96.62 109 PHE A N 1
ATOM 888 C CA . PHE A 1 109 ? -1.623 2.870 -9.431 1.00 96.62 109 PHE A CA 1
ATOM 889 C C . PHE A 1 109 ? -0.519 3.801 -9.940 1.00 96.62 109 PHE A C 1
ATOM 891 O O . PHE A 1 109 ? -0.431 4.940 -9.469 1.00 96.62 109 PHE A O 1
ATOM 898 N N . PRO A 1 110 ? 0.300 3.371 -10.923 1.00 93.88 110 PRO A N 1
ATOM 899 C CA . PRO A 1 110 ? 1.409 4.184 -11.414 1.00 93.88 110 PRO A CA 1
ATOM 900 C C . PRO A 1 110 ? 0.890 5.510 -11.982 1.00 93.88 110 PRO A C 1
ATOM 902 O O . PRO A 1 110 ? -0.244 5.539 -12.472 1.00 93.88 110 PRO A O 1
ATOM 905 N N . PRO A 1 111 ? 1.681 6.599 -11.994 1.00 93.06 111 PRO A N 1
ATOM 906 C CA . PRO A 1 111 ? 1.231 7.910 -12.478 1.00 93.06 111 PRO A CA 1
ATOM 907 C C . PRO A 1 111 ? 0.673 7.885 -13.907 1.00 93.06 111 PRO A C 1
ATOM 909 O O . PRO A 1 111 ? -0.231 8.645 -14.240 1.00 93.06 111 PRO A O 1
ATOM 912 N N . SER A 1 112 ? 1.192 6.983 -14.743 1.00 91.75 112 SER A N 1
ATOM 913 C CA . SER A 1 112 ? 0.778 6.786 -16.134 1.00 91.75 112 SER A CA 1
ATOM 914 C C . SER A 1 112 ? -0.540 6.026 -16.302 1.00 91.75 112 SER A C 1
ATOM 916 O O . SER A 1 112 ? -1.051 5.954 -17.418 1.00 91.75 112 SER A O 1
ATOM 918 N N . LEU A 1 113 ? -1.090 5.430 -15.237 1.00 93.00 113 LEU A N 1
ATOM 919 C CA . LEU A 1 113 ? -2.353 4.705 -15.319 1.00 93.00 113 LEU A CA 1
ATOM 920 C C . LEU A 1 113 ? -3.515 5.688 -15.482 1.00 93.00 113 LEU A C 1
ATOM 922 O O . LEU A 1 113 ? -3.737 6.566 -14.642 1.00 93.00 113 LEU A O 1
ATOM 926 N N . GLU A 1 114 ? -4.261 5.514 -16.569 1.00 95.06 114 GLU A N 1
ATOM 927 C CA . GLU A 1 114 ? -5.429 6.327 -16.891 1.00 95.06 114 GLU A CA 1
ATOM 928 C C . GLU A 1 114 ? -6.536 6.177 -15.847 1.00 95.06 114 GLU A C 1
ATOM 930 O O . GLU A 1 114 ? -6.809 5.086 -15.341 1.00 95.06 114 GLU A O 1
ATOM 935 N N . ILE A 1 115 ? -7.240 7.278 -15.582 1.00 95.81 115 ILE A N 1
ATOM 936 C CA . ILE A 1 115 ? -8.281 7.337 -14.551 1.00 95.81 115 ILE A CA 1
ATOM 937 C C . ILE A 1 115 ? -9.431 6.348 -14.795 1.00 95.81 115 ILE A C 1
ATOM 939 O O . ILE A 1 115 ? -9.969 5.798 -13.839 1.00 95.81 115 ILE A O 1
ATOM 943 N N . GLY A 1 116 ? -9.782 6.080 -16.060 1.00 95.69 116 GLY A N 1
ATOM 944 C CA . GLY A 1 116 ? -10.804 5.091 -16.419 1.00 95.69 116 GLY A CA 1
ATOM 945 C C . GLY A 1 116 ? -10.425 3.678 -15.973 1.00 95.69 116 GLY A C 1
ATOM 946 O O . GLY A 1 116 ? -11.239 2.980 -15.385 1.00 95.69 116 GLY A O 1
ATOM 947 N N . LYS A 1 117 ? -9.150 3.302 -16.118 1.00 94.06 117 LYS A N 1
ATOM 948 C CA . LYS A 1 117 ? -8.662 2.000 -15.645 1.00 94.06 117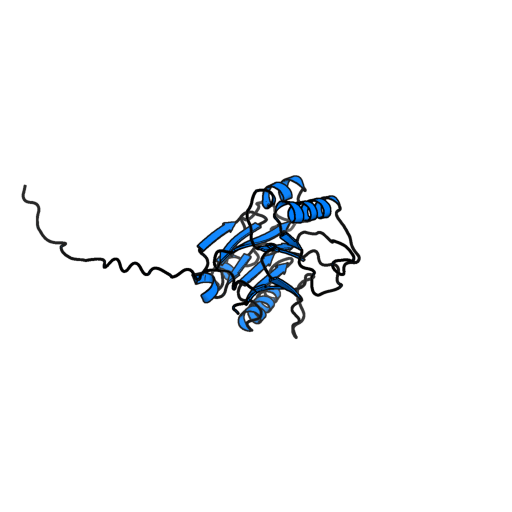 LYS A CA 1
ATOM 949 C C . LYS A 1 117 ? -8.635 1.915 -14.124 1.00 94.06 117 LYS A C 1
ATOM 951 O O . LYS A 1 117 ? -8.936 0.864 -13.574 1.00 94.06 117 LYS A O 1
ATOM 956 N N . ILE A 1 118 ? -8.288 3.006 -13.433 1.00 95.62 118 ILE A N 1
ATOM 957 C CA . ILE A 1 118 ? -8.354 3.048 -11.961 1.00 95.62 118 ILE A CA 1
ATOM 958 C C . ILE A 1 118 ? -9.793 2.803 -11.509 1.00 95.62 118 ILE A C 1
ATOM 960 O O . ILE A 1 118 ? -10.013 1.950 -10.657 1.00 95.62 118 ILE A O 1
ATOM 964 N N . LYS A 1 119 ? -10.762 3.487 -12.134 1.00 93.88 119 LYS A N 1
ATOM 965 C CA . LYS A 1 119 ? -12.201 3.294 -11.901 1.00 93.88 119 LYS A CA 1
ATOM 966 C C . LYS A 1 119 ? -12.619 1.830 -12.041 1.00 93.88 119 LYS A C 1
ATOM 968 O O . LYS A 1 119 ? -13.291 1.325 -11.145 1.00 93.88 119 LYS A O 1
ATOM 973 N N . ASP A 1 120 ? -12.172 1.145 -13.091 1.00 92.31 120 ASP A N 1
ATOM 974 C CA . ASP A 1 120 ? -12.486 -0.274 -13.319 1.00 92.31 120 ASP A CA 1
ATOM 975 C C . ASP A 1 120 ? -11.974 -1.187 -12.192 1.00 92.31 120 ASP A C 1
ATOM 977 O O . ASP A 1 120 ? -12.615 -2.187 -11.861 1.00 92.31 120 ASP A O 1
ATOM 981 N N . TYR A 1 121 ? -10.843 -0.841 -11.566 1.00 91.75 121 TYR A N 1
ATOM 982 C CA . TYR A 1 121 ? -10.307 -1.603 -10.437 1.00 91.75 121 TYR A CA 1
ATOM 983 C C . TYR A 1 121 ? -11.092 -1.404 -9.135 1.00 91.75 121 TYR A C 1
ATOM 985 O O . TYR A 1 121 ? -11.148 -2.340 -8.339 1.00 91.75 121 TYR A O 1
ATOM 993 N N . VAL A 1 122 ? -11.672 -0.221 -8.909 1.00 89.56 122 VAL A N 1
ATOM 994 C CA . VAL A 1 122 ? -12.188 0.195 -7.587 1.00 89.56 122 VAL A CA 1
ATOM 995 C C . VAL A 1 122 ? -13.715 0.296 -7.496 1.00 89.56 122 VAL A C 1
ATOM 997 O O . VAL A 1 122 ? -14.266 -0.049 -6.459 1.00 89.56 122 VAL A O 1
ATOM 1000 N N . LEU A 1 123 ? -14.428 0.721 -8.547 1.00 80.12 123 LEU A N 1
ATOM 1001 C CA . LEU A 1 123 ? -15.851 1.105 -8.438 1.00 80.12 123 LEU A CA 1
ATOM 1002 C C . LEU A 1 123 ? -16.830 -0.064 -8.251 1.00 80.12 123 LEU A C 1
ATOM 1004 O O . LEU A 1 123 ? -17.952 0.161 -7.813 1.00 80.12 123 LEU A O 1
ATOM 1008 N N . ASN A 1 124 ? -16.430 -1.293 -8.579 1.00 74.12 124 ASN A N 1
ATOM 1009 C CA . ASN A 1 124 ? -17.306 -2.473 -8.530 1.00 74.12 124 ASN A CA 1
ATOM 1010 C C . ASN A 1 124 ? -16.832 -3.519 -7.513 1.00 74.12 124 ASN A C 1
ATOM 1012 O O . ASN A 1 124 ? -17.100 -4.711 -7.674 1.00 74.12 124 ASN A O 1
ATOM 1016 N N . ARG A 1 125 ? -16.074 -3.100 -6.496 1.00 78.94 125 ARG A N 1
ATOM 1017 C CA . ARG A 1 125 ? -15.537 -4.003 -5.476 1.00 78.94 125 ARG A CA 1
ATOM 1018 C C . ARG A 1 125 ? -15.997 -3.574 -4.092 1.00 78.94 125 ARG A C 1
ATOM 1020 O O . ARG A 1 125 ? -15.855 -2.416 -3.730 1.00 78.94 125 ARG A O 1
ATOM 1027 N N . GLY A 1 126 ? -16.511 -4.530 -3.322 1.00 81.25 126 GLY A N 1
ATOM 1028 C CA . GLY A 1 126 ? -16.720 -4.357 -1.889 1.00 81.25 126 GLY A CA 1
ATOM 1029 C C . GLY A 1 126 ? -15.427 -4.674 -1.145 1.00 81.25 126 GLY A C 1
ATOM 1030 O O . GLY A 1 126 ? -14.990 -5.829 -1.141 1.00 81.25 126 GLY A O 1
ATOM 1031 N N . PHE A 1 127 ? -14.813 -3.666 -0.534 1.00 90.00 127 PHE A N 1
ATOM 1032 C CA . PHE A 1 127 ? -13.652 -3.836 0.333 1.00 90.00 127 PHE A CA 1
ATOM 1033 C C . PHE A 1 127 ? -13.851 -3.095 1.651 1.00 90.00 127 PHE A C 1
ATOM 1035 O O . PHE A 1 127 ? -14.333 -1.969 1.668 1.00 90.00 127 PHE A O 1
ATOM 1042 N N . SER A 1 128 ? -13.455 -3.741 2.745 1.00 94.88 128 SER A N 1
ATOM 1043 C CA . SER A 1 128 ? -13.490 -3.163 4.092 1.00 94.88 128 SER A CA 1
ATOM 1044 C C . SER A 1 128 ? -12.289 -2.248 4.316 1.00 94.88 128 SER A C 1
ATOM 1046 O O . SER A 1 128 ? -12.332 -1.311 5.104 1.00 94.88 128 SER A O 1
ATOM 1048 N N . ILE A 1 129 ? -11.175 -2.547 3.646 1.00 97.00 129 ILE A N 1
ATOM 1049 C CA . ILE A 1 129 ? -9.917 -1.818 3.759 1.00 97.00 129 ILE A CA 1
ATOM 1050 C C . ILE A 1 129 ? -9.329 -1.699 2.354 1.00 97.00 129 ILE A C 1
ATOM 1052 O O . ILE A 1 129 ? -9.167 -2.707 1.673 1.00 97.00 129 ILE A O 1
ATOM 1056 N N . MET A 1 130 ? -8.951 -0.494 1.934 1.00 97.88 130 MET A N 1
ATOM 1057 C CA . MET A 1 130 ? -8.090 -0.267 0.773 1.00 97.88 130 MET A CA 1
ATOM 1058 C C . MET A 1 130 ? -6.852 0.504 1.195 1.00 97.88 130 MET A C 1
ATOM 1060 O O . MET A 1 130 ? -6.957 1.502 1.896 1.00 97.88 130 MET A O 1
ATOM 1064 N N . LEU A 1 131 ? -5.675 0.085 0.744 1.00 98.44 131 LEU A N 1
ATOM 1065 C CA . LEU A 1 131 ? -4.447 0.822 1.007 1.00 98.44 131 LEU A CA 1
ATOM 1066 C C . LEU A 1 131 ? -3.446 0.709 -0.135 1.00 98.44 131 LEU A C 1
ATOM 1068 O O . LEU A 1 131 ? -3.411 -0.281 -0.863 1.00 98.44 131 LEU A O 1
ATOM 1072 N N . GLY A 1 132 ? -2.598 1.716 -0.263 1.00 98.19 132 GLY A N 1
ATOM 1073 C CA . GLY A 1 132 ? -1.409 1.639 -1.090 1.00 98.19 132 GLY A CA 1
ATOM 1074 C C . GLY A 1 132 ? -1.071 2.928 -1.808 1.00 98.19 132 GLY A C 1
ATOM 1075 O O . GLY A 1 132 ? -1.553 4.005 -1.457 1.00 98.19 132 GLY A O 1
ATOM 1076 N N . ASP A 1 133 ? -0.212 2.804 -2.811 1.00 98.19 133 ASP A N 1
ATOM 1077 C CA . ASP A 1 133 ? 0.333 3.938 -3.541 1.00 98.19 133 ASP A CA 1
ATOM 1078 C C . ASP A 1 133 ? -0.616 4.334 -4.675 1.00 98.19 133 ASP A C 1
ATOM 1080 O O . ASP A 1 133 ? -0.746 3.660 -5.709 1.00 98.19 133 ASP A O 1
ATOM 1084 N N . LEU A 1 134 ? -1.285 5.464 -4.462 1.00 97.81 134 LEU A N 1
ATOM 1085 C CA . LEU A 1 134 ? -2.238 6.043 -5.398 1.00 97.81 134 LEU A CA 1
ATOM 1086 C C . LEU A 1 134 ? -1.594 7.039 -6.358 1.00 97.81 134 LEU A C 1
ATOM 1088 O O . LEU A 1 134 ? -2.304 7.593 -7.203 1.00 97.81 134 LEU A O 1
ATOM 1092 N N . ASN A 1 135 ? -0.301 7.345 -6.204 1.00 97.56 135 ASN A N 1
ATOM 1093 C CA . ASN A 1 135 ? 0.378 8.453 -6.878 1.00 97.56 135 ASN A CA 1
ATOM 1094 C C . ASN A 1 135 ? -0.456 9.750 -6.855 1.00 97.56 135 ASN A C 1
ATOM 1096 O O . ASN A 1 135 ? -0.604 10.437 -7.867 1.00 97.56 135 ASN A O 1
ATOM 1100 N N . THR A 1 136 ? -1.068 10.032 -5.701 1.00 97.94 136 THR A N 1
ATOM 1101 C CA . THR A 1 136 ? -2.000 11.146 -5.484 1.00 97.94 136 THR A CA 1
ATOM 1102 C C . THR A 1 136 ? -1.725 11.797 -4.137 1.00 97.94 136 THR A C 1
ATOM 1104 O O . THR A 1 136 ? -1.469 11.110 -3.151 1.00 97.94 136 THR A O 1
ATOM 1107 N N . TYR A 1 137 ? -1.801 13.122 -4.093 1.00 98.06 137 TYR A N 1
ATOM 1108 C CA . TYR A 1 137 ? -1.629 13.925 -2.888 1.00 98.06 137 TYR A CA 1
ATOM 1109 C C . TYR A 1 137 ? -2.919 14.699 -2.619 1.00 98.06 137 TYR A C 1
ATOM 1111 O O . TYR A 1 137 ? -3.449 15.296 -3.550 1.00 98.06 137 TYR A O 1
ATOM 1119 N N . PHE A 1 138 ? -3.414 14.693 -1.381 1.00 97.50 138 PHE A N 1
ATOM 1120 C CA . PHE A 1 138 ? -4.746 15.194 -0.994 1.00 97.50 138 PHE A CA 1
ATOM 1121 C C . PHE A 1 138 ? -4.699 16.524 -0.217 1.00 97.50 138 PHE A C 1
ATOM 1123 O O . PHE A 1 138 ? -5.701 16.981 0.335 1.00 97.50 138 PHE A O 1
ATOM 1130 N N . GLY A 1 139 ? -3.532 17.167 -0.161 1.00 96.88 139 GLY A N 1
ATOM 1131 C CA . GLY A 1 139 ? -3.364 18.485 0.441 1.00 96.88 139 GLY A CA 1
ATOM 1132 C C . GLY A 1 139 ? -3.330 18.502 1.970 1.00 96.88 139 GLY A C 1
ATOM 1133 O O . GLY A 1 139 ? -3.095 17.500 2.650 1.00 96.88 139 GLY A O 1
ATOM 1134 N N . SER A 1 140 ? -3.540 19.696 2.523 1.00 95.44 140 SER A N 1
ATOM 1135 C CA . SER A 1 140 ? -3.208 20.030 3.914 1.00 95.44 140 SER A CA 1
ATOM 1136 C C . SER A 1 140 ? -3.978 19.229 4.958 1.00 95.44 140 SER A C 1
ATOM 1138 O O . SER A 1 140 ? -3.448 18.979 6.038 1.00 95.44 140 SER A O 1
ATOM 1140 N N . ASN A 1 141 ? -5.193 18.776 4.638 1.00 93.81 141 ASN A N 1
ATOM 1141 C CA . ASN A 1 141 ? -5.987 17.927 5.534 1.00 93.81 141 ASN A CA 1
ATOM 1142 C C . ASN A 1 141 ? -5.292 16.587 5.824 1.00 93.81 141 ASN A C 1
ATOM 1144 O O . ASN A 1 141 ? -5.522 15.986 6.869 1.00 93.81 141 ASN A O 1
ATOM 1148 N N . PHE A 1 142 ? -4.389 16.169 4.936 1.00 96.44 142 PHE A N 1
ATOM 1149 C CA . PHE A 1 142 ? -3.576 14.964 5.061 1.00 96.44 142 PHE A CA 1
ATOM 1150 C C . PHE A 1 142 ? -2.121 15.266 5.439 1.00 96.44 142 PHE A C 1
ATOM 1152 O O . PHE A 1 142 ? -1.261 14.399 5.316 1.00 96.44 142 PHE A O 1
ATOM 1159 N N . GLY A 1 143 ? -1.831 16.490 5.898 1.00 94.44 143 GLY A N 1
ATOM 1160 C CA . GLY A 1 143 ? -0.472 16.928 6.233 1.00 94.44 143 GLY A CA 1
ATOM 1161 C C . GLY A 1 143 ? 0.398 17.204 5.012 1.00 94.44 143 GLY A C 1
ATOM 1162 O O . GLY A 1 143 ? 1.608 17.336 5.136 1.00 94.44 143 GLY A O 1
ATOM 1163 N N . GLN A 1 144 ? -0.201 17.284 3.824 1.00 96.31 144 GLN A N 1
ATOM 1164 C CA . GLN A 1 144 ? 0.525 17.387 2.565 1.00 96.31 144 GLN A CA 1
ATOM 1165 C C . GLN A 1 144 ? 0.520 18.824 2.051 1.00 96.31 144 GLN A C 1
ATOM 1167 O O . GLN A 1 144 ? -0.461 19.559 2.173 1.00 96.31 144 GLN A O 1
ATOM 1172 N N . LYS A 1 145 ? 1.628 19.228 1.438 1.00 96.44 145 LYS A N 1
ATOM 1173 C CA . LYS A 1 145 ? 1.737 20.475 0.677 1.00 96.44 145 LYS A CA 1
ATOM 1174 C C . LYS A 1 145 ? 1.168 20.302 -0.727 1.00 96.44 145 LYS A C 1
ATOM 1176 O O . LYS A 1 145 ? 0.608 21.243 -1.284 1.00 96.44 145 LYS A O 1
ATOM 1181 N N . ARG A 1 146 ? 1.332 19.112 -1.312 1.00 96.94 146 ARG A N 1
ATOM 1182 C CA . ARG A 1 146 ? 0.856 18.789 -2.662 1.00 96.94 146 ARG A CA 1
ATOM 1183 C C . ARG A 1 146 ? -0.619 18.388 -2.652 1.00 96.94 146 ARG A C 1
ATOM 1185 O O . ARG A 1 146 ? -1.084 17.726 -1.732 1.00 96.94 146 ARG A O 1
ATOM 1192 N N . ASN A 1 147 ? -1.336 18.780 -3.705 1.00 96.94 147 ASN A N 1
ATOM 1193 C CA . ASN A 1 147 ? -2.747 18.455 -3.916 1.00 96.94 147 ASN A CA 1
ATOM 1194 C C . ASN A 1 147 ? -3.013 18.167 -5.409 1.00 96.94 147 ASN A C 1
ATOM 1196 O O . ASN A 1 147 ? -3.508 19.029 -6.133 1.00 96.94 147 ASN A O 1
ATOM 1200 N N . PHE A 1 148 ? -2.558 17.010 -5.904 1.00 96.69 148 PHE A N 1
ATOM 1201 C CA . PHE A 1 148 ? -2.675 16.599 -7.312 1.00 96.69 148 PHE A CA 1
ATOM 1202 C C . PHE A 1 148 ? -2.436 15.082 -7.484 1.00 96.69 148 PHE A C 1
ATOM 1204 O O . PHE A 1 148 ? -1.828 14.469 -6.606 1.00 96.69 148 PHE A O 1
ATOM 1211 N N . PRO A 1 149 ? -2.819 14.475 -8.626 1.00 97.44 149 PRO A N 1
ATOM 1212 C CA . PRO A 1 149 ? -3.604 15.053 -9.720 1.00 97.44 149 PRO A CA 1
ATOM 1213 C C . PRO A 1 149 ? -5.101 15.136 -9.382 1.00 97.44 149 PRO A C 1
ATOM 1215 O O . PRO A 1 149 ? -5.654 14.244 -8.742 1.00 97.44 149 PRO A O 1
ATOM 1218 N N . ILE A 1 150 ? -5.756 16.217 -9.827 1.00 97.44 150 ILE A N 1
ATOM 1219 C CA . ILE A 1 150 ? -7.142 16.572 -9.453 1.00 97.44 150 ILE A CA 1
ATOM 1220 C C . ILE A 1 150 ? -8.128 15.447 -9.779 1.00 97.44 150 ILE A C 1
ATOM 1222 O O . ILE A 1 150 ? -8.918 15.058 -8.931 1.00 97.44 150 ILE A O 1
ATOM 1226 N N . ASN A 1 151 ? -8.020 14.851 -10.966 1.00 96.69 151 ASN A N 1
ATOM 1227 C CA . ASN A 1 151 ? -8.904 13.766 -11.390 1.00 96.69 151 ASN A CA 1
ATOM 1228 C C . ASN A 1 151 ? -8.827 12.514 -10.495 1.00 96.69 151 ASN A C 1
ATOM 1230 O O . ASN A 1 151 ? -9.817 11.795 -10.373 1.00 96.69 151 ASN A O 1
ATOM 1234 N N . ARG A 1 152 ? -7.666 12.224 -9.888 1.00 97.44 152 ARG A N 1
ATOM 1235 C CA . ARG A 1 152 ? -7.529 11.124 -8.923 1.00 97.44 152 ARG A CA 1
ATOM 1236 C C . ARG A 1 152 ? -8.097 11.513 -7.567 1.00 97.44 152 ARG A C 1
ATOM 1238 O O . ARG A 1 152 ? -8.795 10.699 -6.980 1.00 97.44 152 ARG A O 1
ATOM 1245 N N . ILE A 1 153 ? -7.851 12.739 -7.106 1.00 97.62 153 ILE A N 1
ATOM 1246 C CA . ILE A 1 153 ? -8.447 13.253 -5.863 1.00 97.62 153 ILE A CA 1
ATOM 1247 C C . ILE A 1 153 ? -9.972 13.166 -5.937 1.00 97.62 153 ILE A C 1
ATOM 1249 O O . ILE A 1 153 ? -10.590 12.581 -5.056 1.00 97.62 153 ILE A O 1
ATOM 1253 N N . GLU A 1 154 ? -10.568 13.684 -7.014 1.00 96.62 154 GLU A N 1
ATOM 1254 C CA . GLU A 1 154 ? -12.013 13.627 -7.252 1.00 96.62 154 GLU A CA 1
ATOM 1255 C C . GLU A 1 154 ? -12.523 12.183 -7.253 1.00 96.62 154 GLU A C 1
ATOM 1257 O O . GLU A 1 154 ? -13.501 11.886 -6.579 1.00 96.62 154 GLU A O 1
ATOM 1262 N N . LEU A 1 155 ? -11.829 11.261 -7.933 1.00 95.75 155 LEU A N 1
ATOM 1263 C CA . LEU A 1 155 ? -12.208 9.847 -7.931 1.00 95.75 155 LEU A CA 1
ATOM 1264 C C . LEU A 1 155 ? -12.215 9.237 -6.523 1.00 95.75 155 LEU A C 1
ATOM 1266 O O . LEU A 1 155 ? -13.150 8.517 -6.184 1.00 95.75 155 LEU A O 1
ATOM 1270 N N . PHE A 1 156 ? -11.171 9.462 -5.726 1.00 95.75 156 PHE A N 1
ATOM 1271 C CA . PHE A 1 156 ? -11.073 8.847 -4.401 1.00 95.75 156 PHE A CA 1
ATOM 1272 C C . PHE A 1 156 ? -11.990 9.507 -3.368 1.00 95.75 156 PHE A C 1
ATOM 1274 O O . PHE A 1 156 ? -12.519 8.800 -2.515 1.00 95.75 156 PHE A O 1
ATOM 1281 N N . ASN A 1 157 ? -12.265 10.806 -3.492 1.00 95.31 157 ASN A N 1
ATOM 1282 C CA . ASN A 1 157 ? -13.300 11.467 -2.696 1.00 95.31 157 ASN A CA 1
ATOM 1283 C C . ASN A 1 157 ? -14.700 10.939 -3.060 1.00 95.31 157 ASN A C 1
ATOM 1285 O O . ASN A 1 157 ? -15.465 10.576 -2.175 1.00 95.31 157 ASN A O 1
ATOM 1289 N N . ASP A 1 158 ? -15.000 10.783 -4.353 1.00 93.06 158 ASP A N 1
ATOM 1290 C CA . ASP A 1 158 ? -16.249 10.162 -4.812 1.00 93.06 158 ASP A CA 1
ATOM 1291 C C . ASP A 1 158 ? -16.412 8.726 -4.286 1.00 93.06 158 ASP A C 1
ATOM 1293 O O . ASP A 1 158 ? -17.527 8.282 -4.022 1.00 93.06 158 ASP A O 1
ATOM 1297 N N . LEU A 1 159 ? -15.315 7.963 -4.208 1.00 88.81 159 LEU A N 1
ATOM 1298 C CA . LEU A 1 159 ? -15.322 6.596 -3.680 1.00 88.81 159 LEU A CA 1
ATOM 1299 C C . LEU A 1 159 ? -15.626 6.568 -2.188 1.00 88.81 159 LEU A C 1
ATOM 1301 O O . LEU A 1 159 ? -16.395 5.712 -1.763 1.00 88.81 159 LEU A O 1
ATOM 1305 N N . VAL A 1 160 ? -15.051 7.502 -1.428 1.00 92.00 160 VAL A N 1
ATOM 1306 C CA . VAL A 1 160 ? -15.331 7.684 -0.000 1.00 92.00 160 VAL A CA 1
ATOM 1307 C C . VAL A 1 160 ? -16.830 7.851 0.235 1.00 92.00 160 VAL A C 1
ATOM 1309 O O . VAL A 1 160 ? -17.398 7.112 1.034 1.00 92.00 160 VAL A O 1
ATOM 1312 N N . ASP A 1 161 ? -17.479 8.724 -0.535 1.00 89.75 161 ASP A N 1
ATOM 1313 C CA . ASP A 1 161 ? -18.916 8.974 -0.398 1.00 89.75 161 ASP A CA 1
ATOM 1314 C C . ASP A 1 161 ? -19.773 7.791 -0.886 1.00 89.75 161 ASP A C 1
ATOM 1316 O O . ASP A 1 161 ? -20.804 7.472 -0.298 1.00 89.75 161 ASP A O 1
ATOM 1320 N N . LYS A 1 162 ? -19.371 7.126 -1.979 1.00 90.00 162 LYS A N 1
ATOM 1321 C CA . LYS A 1 162 ? -20.151 6.034 -2.596 1.00 90.00 162 LYS A CA 1
ATOM 1322 C C . LYS A 1 162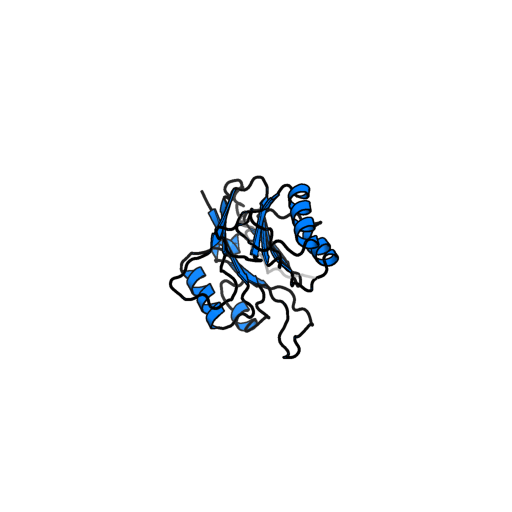 ? -20.084 4.717 -1.834 1.00 90.00 162 LYS A C 1
ATOM 1324 O O . LYS A 1 162 ? -21.044 3.953 -1.891 1.00 90.00 162 LYS A O 1
ATOM 1329 N N . LEU A 1 163 ? -18.941 4.423 -1.222 1.00 89.12 163 LEU A N 1
ATOM 1330 C CA . LEU A 1 163 ? -18.679 3.157 -0.535 1.00 89.12 163 LEU A CA 1
ATOM 1331 C C . LEU A 1 163 ? -18.762 3.287 0.990 1.00 89.12 163 LEU A C 1
ATOM 1333 O O . LEU A 1 163 ? -18.415 2.333 1.673 1.00 89.12 163 LEU A O 1
ATOM 1337 N N . ASP A 1 164 ? -19.203 4.445 1.496 1.00 91.00 164 ASP A N 1
ATOM 1338 C CA . ASP A 1 164 ? -19.259 4.774 2.924 1.00 91.00 164 ASP A CA 1
ATOM 1339 C C . ASP A 1 164 ? -17.934 4.446 3.627 1.00 91.00 164 ASP A C 1
ATOM 1341 O O . ASP A 1 164 ? -17.830 3.587 4.501 1.00 91.00 164 ASP A O 1
ATOM 1345 N N . MET A 1 165 ? -16.862 5.085 3.157 1.00 93.88 165 MET A N 1
ATOM 1346 C CA . MET A 1 165 ? -15.514 4.855 3.668 1.00 93.88 165 MET A CA 1
ATOM 1347 C C . MET A 1 165 ? -14.961 6.078 4.386 1.00 93.88 165 MET A C 1
ATOM 1349 O O . MET A 1 165 ? -15.332 7.218 4.141 1.00 93.88 165 MET A O 1
ATOM 1353 N N . LYS A 1 166 ? -13.970 5.853 5.240 1.00 95.44 166 LYS A N 1
ATOM 1354 C CA . LYS A 1 166 ? -13.124 6.881 5.837 1.00 95.44 166 LYS A CA 1
ATOM 1355 C C . LYS A 1 166 ? -11.743 6.847 5.203 1.00 95.44 166 LYS A C 1
ATOM 1357 O O . LYS A 1 166 ? -11.062 5.825 5.251 1.00 95.44 166 LYS A O 1
ATOM 1362 N N . HIS A 1 167 ? -11.287 7.982 4.676 1.00 97.38 167 HIS A N 1
ATOM 1363 C CA . HIS A 1 167 ? -9.881 8.175 4.308 1.00 97.38 167 HIS A CA 1
ATOM 1364 C C . HIS A 1 167 ? -9.068 8.468 5.572 1.00 97.38 167 HIS A C 1
ATOM 1366 O O . HIS A 1 167 ? -9.235 9.504 6.218 1.00 97.38 167 HIS A O 1
ATOM 1372 N N . VAL A 1 168 ? -8.197 7.536 5.952 1.00 97.94 168 VAL A N 1
ATOM 1373 C CA . VAL A 1 168 ? -7.395 7.632 7.172 1.00 97.94 168 VAL A CA 1
ATOM 1374 C C . VAL A 1 168 ? -6.231 8.592 6.939 1.00 97.94 168 VAL A C 1
ATOM 1376 O O . VAL A 1 168 ? -5.391 8.379 6.062 1.00 97.94 168 VAL A O 1
ATOM 1379 N N . ARG A 1 169 ? -6.161 9.660 7.741 1.00 97.31 169 ARG A N 1
ATOM 1380 C CA . ARG A 1 169 ? -5.050 10.615 7.682 1.00 97.31 169 ARG A CA 1
ATOM 1381 C C . ARG A 1 169 ? -3.739 9.916 8.079 1.00 97.31 169 ARG A C 1
ATOM 1383 O O . ARG A 1 169 ? -3.686 9.339 9.164 1.00 97.31 169 ARG A O 1
ATOM 1390 N N . PRO A 1 170 ? -2.662 10.019 7.277 1.00 97.31 170 PRO A N 1
ATOM 1391 C CA . PRO A 1 170 ? -1.364 9.486 7.667 1.00 97.31 170 PRO A CA 1
ATOM 1392 C C . PRO A 1 170 ? -0.782 10.270 8.847 1.00 97.31 170 PRO A C 1
ATOM 1394 O O . PRO A 1 170 ? -0.884 11.497 8.884 1.00 97.31 170 PRO A O 1
ATOM 1397 N N . ALA A 1 171 ? -0.104 9.597 9.776 1.00 96.50 171 ALA A N 1
ATOM 1398 C CA . ALA A 1 171 ? 0.615 10.206 10.896 1.00 96.50 171 ALA A CA 1
ATOM 1399 C C . ALA A 1 171 ? 1.969 10.799 10.451 1.00 96.50 171 ALA A C 1
ATOM 1401 O O . ALA A 1 171 ? 3.037 10.491 10.984 1.00 96.50 171 ALA A O 1
ATOM 1402 N N . THR A 1 172 ? 1.938 11.628 9.408 1.00 95.00 172 THR A N 1
ATOM 1403 C CA . THR A 1 172 ? 3.082 12.387 8.908 1.00 95.00 172 THR A CA 1
ATOM 1404 C C . THR A 1 172 ? 2.615 13.653 8.190 1.00 95.00 172 THR A C 1
ATOM 1406 O O . THR A 1 172 ? 1.490 13.716 7.691 1.00 95.00 172 THR A O 1
ATOM 1409 N N . ASP A 1 173 ? 3.503 14.644 8.121 1.00 94.06 173 ASP A N 1
ATOM 1410 C CA . ASP A 1 173 ? 3.318 15.888 7.361 1.00 94.06 173 ASP A CA 1
ATOM 1411 C C . ASP A 1 173 ? 4.197 15.924 6.095 1.00 94.06 173 ASP A C 1
ATOM 1413 O O . ASP A 1 173 ? 4.577 16.978 5.581 1.00 94.06 173 ASP A O 1
ATOM 1417 N N . MET A 1 174 ? 4.601 14.744 5.619 1.00 93.88 174 MET A N 1
ATOM 1418 C CA . MET A 1 174 ? 5.339 14.587 4.370 1.00 93.88 174 MET A CA 1
ATOM 1419 C C . MET A 1 174 ? 4.373 14.326 3.215 1.00 93.88 174 MET A C 1
ATOM 1421 O O . MET A 1 174 ? 3.344 13.671 3.375 1.00 93.88 174 MET A O 1
ATOM 1425 N N . ASP A 1 175 ? 4.737 14.797 2.023 1.00 95.06 175 ASP A N 1
ATOM 1426 C CA . ASP A 1 175 ? 3.979 14.501 0.811 1.00 95.06 175 ASP A CA 1
ATOM 1427 C C . ASP A 1 175 ? 4.184 13.040 0.393 1.00 95.06 175 ASP A C 1
ATOM 1429 O O . ASP A 1 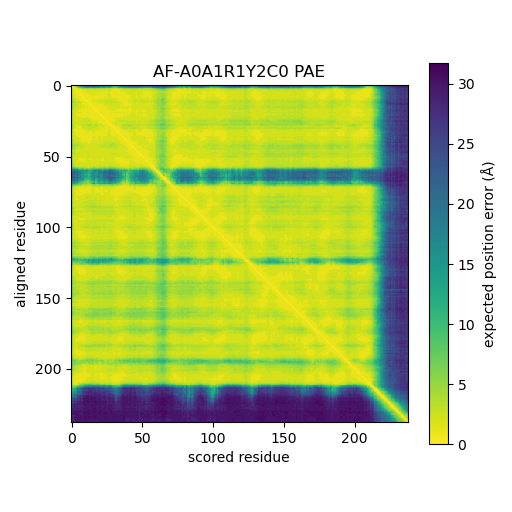175 ? 5.096 12.737 -0.383 1.00 95.06 175 ASP A O 1
ATOM 1433 N N . ILE A 1 176 ? 3.317 12.154 0.877 1.00 95.44 176 ILE A N 1
ATOM 1434 C CA . ILE A 1 176 ? 3.313 10.732 0.527 1.00 95.44 176 ILE A CA 1
ATOM 1435 C C . ILE A 1 176 ? 2.172 10.400 -0.448 1.00 95.44 176 ILE A C 1
ATOM 1437 O O . ILE A 1 176 ? 1.066 10.924 -0.306 1.00 95.44 176 ILE A O 1
ATOM 1441 N N . PRO A 1 177 ? 2.404 9.544 -1.449 1.00 97.50 177 PRO A N 1
ATOM 1442 C CA . PRO A 1 177 ? 1.338 9.067 -2.324 1.00 97.50 177 PRO A CA 1
ATOM 1443 C C . PRO A 1 177 ? 0.615 7.827 -1.762 1.00 97.50 177 PRO A C 1
ATOM 1445 O O . PRO A 1 177 ? -0.321 7.330 -2.390 1.00 97.50 177 PRO A O 1
ATOM 1448 N N . ASP A 1 178 ? 1.057 7.342 -0.596 1.00 98.12 178 ASP A N 1
ATOM 1449 C CA . ASP A 1 178 ? 0.577 6.135 0.071 1.00 98.12 178 ASP A CA 1
ATOM 1450 C C . ASP A 1 178 ? -0.588 6.461 1.020 1.00 98.12 178 ASP A C 1
ATOM 1452 O O . ASP A 1 178 ? -0.420 7.159 2.026 1.00 98.12 178 ASP A O 1
ATOM 1456 N N . HIS A 1 179 ? -1.776 5.941 0.717 1.00 98.25 179 HIS A N 1
ATOM 1457 C CA . HIS A 1 179 ? -3.018 6.255 1.434 1.00 98.25 179 HIS A CA 1
ATOM 1458 C C . HIS A 1 179 ? -3.744 5.001 1.899 1.00 98.25 179 HIS A C 1
ATOM 1460 O O . HIS A 1 179 ? -3.528 3.915 1.361 1.00 98.25 179 HIS A O 1
ATOM 1466 N N . ALA A 1 180 ? -4.628 5.167 2.880 1.00 98.38 180 ALA A N 1
ATOM 1467 C CA . ALA A 1 180 ? -5.481 4.106 3.391 1.00 98.38 180 ALA A CA 1
ATOM 1468 C C . ALA A 1 180 ? -6.927 4.591 3.554 1.00 98.38 180 ALA A C 1
ATOM 1470 O O . ALA A 1 180 ? -7.181 5.702 4.016 1.00 98.38 180 ALA A O 1
ATOM 1471 N N . PHE A 1 181 ? -7.865 3.728 3.195 1.00 97.81 181 PHE A N 1
ATOM 1472 C CA . PHE A 1 181 ? -9.304 3.909 3.278 1.00 97.81 181 PHE A CA 1
ATOM 1473 C C . PHE A 1 181 ? -9.868 2.708 4.023 1.00 97.81 181 PHE A C 1
ATOM 1475 O O . PHE A 1 181 ? -9.468 1.573 3.760 1.00 97.81 181 PHE A O 1
ATOM 1482 N N . ILE A 1 182 ? -10.785 2.943 4.948 1.00 96.88 182 ILE A N 1
ATOM 1483 C CA . ILE A 1 182 ? -11.434 1.890 5.731 1.00 96.88 182 ILE A CA 1
ATOM 1484 C C . ILE A 1 182 ? -12.945 2.069 5.679 1.00 96.88 182 ILE A C 1
ATOM 1486 O O . ILE A 1 182 ? -13.419 3.182 5.485 1.00 96.88 182 ILE A O 1
ATOM 1490 N N . ASP A 1 183 ? -13.683 0.991 5.877 1.00 94.75 183 ASP A N 1
ATOM 1491 C CA . ASP A 1 183 ? -15.128 1.004 6.093 1.00 94.75 183 ASP A CA 1
ATOM 1492 C C . ASP A 1 183 ? -15.510 1.992 7.216 1.00 94.75 183 ASP A C 1
ATOM 1494 O O . ASP A 1 183 ? -14.761 2.163 8.193 1.00 94.75 183 ASP A O 1
ATOM 1498 N N . PHE A 1 184 ? -16.654 2.668 7.080 1.00 92.12 184 PHE A N 1
ATOM 1499 C CA . PHE A 1 184 ? -17.122 3.644 8.055 1.00 92.12 184 PHE A CA 1
ATOM 1500 C C . PHE A 1 184 ? -17.297 3.053 9.465 1.00 92.12 184 PHE A C 1
ATOM 1502 O O . PHE A 1 184 ? -17.108 3.757 10.460 1.00 92.12 184 PHE A O 1
ATOM 1509 N N . ASP A 1 185 ? -17.554 1.757 9.593 1.00 91.75 185 ASP A N 1
ATOM 1510 C CA . ASP A 1 185 ? -17.718 1.127 10.908 1.00 91.75 185 ASP A CA 1
ATOM 1511 C C . ASP A 1 185 ? -16.388 0.742 11.582 1.00 91.75 185 ASP A C 1
ATOM 1513 O O . ASP A 1 185 ? -16.349 0.436 12.777 1.00 91.75 185 ASP A O 1
ATOM 1517 N N . LEU A 1 186 ? -15.264 0.804 10.860 1.00 93.56 186 LEU A N 1
ATOM 1518 C CA . LEU A 1 186 ? -13.949 0.447 11.392 1.00 93.56 186 LEU A CA 1
ATOM 1519 C C . LEU A 1 186 ? -13.235 1.639 12.039 1.00 93.56 186 LEU A C 1
ATOM 1521 O O . LEU A 1 186 ? -13.378 2.801 11.645 1.00 93.56 186 LEU A O 1
ATOM 1525 N N . THR A 1 187 ? -12.401 1.340 13.034 1.00 94.81 187 THR A N 1
ATOM 1526 C CA . THR A 1 187 ? -11.473 2.308 13.633 1.00 94.81 187 THR A CA 1
ATOM 1527 C C . THR A 1 187 ? -10.049 1.930 13.259 1.00 94.81 187 THR A C 1
ATOM 1529 O O . THR A 1 187 ? -9.659 0.774 13.428 1.00 94.81 187 THR A O 1
ATOM 1532 N N . ALA A 1 188 ? -9.266 2.893 12.762 1.00 97.19 188 ALA A N 1
ATOM 1533 C CA . ALA A 1 188 ? -7.867 2.656 12.433 1.00 97.19 188 ALA A CA 1
ATOM 1534 C C . ALA A 1 188 ? -6.967 3.890 12.589 1.00 97.19 188 ALA A C 1
ATOM 1536 O O . ALA A 1 188 ? -7.446 5.025 12.572 1.00 97.19 188 ALA A O 1
ATOM 1537 N N . SER A 1 189 ? -5.656 3.652 12.669 1.00 97.94 189 SER A N 1
ATOM 1538 C CA . SER A 1 189 ? -4.596 4.659 12.505 1.00 97.94 189 SER A CA 1
ATOM 1539 C C . SER A 1 189 ? -3.650 4.273 11.367 1.00 97.94 189 SER A C 1
ATOM 1541 O O . SER A 1 1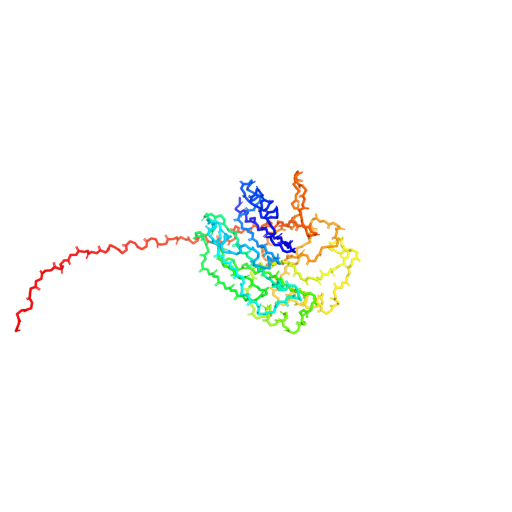89 ? -3.429 3.086 11.128 1.00 97.94 189 SER A O 1
ATOM 1543 N N . TRP A 1 190 ? -3.109 5.268 10.653 1.00 98.12 190 TRP A N 1
ATOM 1544 C CA . TRP A 1 190 ? -2.196 5.078 9.519 1.00 98.12 190 TRP A CA 1
ATOM 1545 C C . TRP A 1 190 ? -0.822 5.666 9.831 1.00 98.12 190 TRP A C 1
ATOM 1547 O O . TRP A 1 190 ? -0.558 6.846 9.602 1.00 98.12 190 TRP A O 1
ATOM 1557 N N . ASP A 1 191 ? 0.051 4.841 10.395 1.00 97.88 191 ASP A N 1
ATOM 1558 C CA . ASP A 1 191 ? 1.244 5.303 11.090 1.00 97.88 191 ASP A CA 1
ATOM 1559 C C . ASP A 1 191 ? 2.514 5.078 10.274 1.00 97.88 191 ASP A C 1
ATOM 1561 O O . ASP A 1 191 ? 2.719 4.029 9.664 1.00 97.88 191 ASP A O 1
ATOM 1565 N N . LYS A 1 192 ? 3.415 6.061 10.293 1.00 96.06 192 LYS A N 1
ATOM 1566 C CA . LYS A 1 192 ? 4.768 5.881 9.764 1.00 96.06 192 LYS A CA 1
ATOM 1567 C C . LYS A 1 192 ? 5.543 4.950 10.696 1.00 96.06 192 LYS A C 1
ATOM 1569 O O . LYS A 1 192 ? 5.699 5.257 11.878 1.00 96.06 192 LYS A O 1
ATOM 1574 N N . PHE A 1 193 ? 6.133 3.887 10.157 1.00 95.69 193 PHE A N 1
ATOM 1575 C CA . PHE A 1 193 ? 7.087 3.086 10.914 1.00 95.69 193 PHE A CA 1
ATOM 1576 C C . PHE A 1 193 ? 8.406 3.846 11.119 1.00 95.69 193 PHE A C 1
ATOM 1578 O O . PHE A 1 193 ? 8.993 4.398 10.182 1.00 95.69 193 PHE A O 1
ATOM 1585 N N . ILE A 1 194 ? 8.884 3.866 12.363 1.00 91.38 194 ILE A N 1
ATOM 1586 C CA . ILE A 1 194 ? 10.154 4.479 12.749 1.00 91.38 194 ILE A CA 1
ATOM 1587 C C . ILE A 1 194 ? 11.115 3.352 13.116 1.00 91.38 194 ILE A C 1
ATOM 1589 O O . ILE A 1 194 ? 10.935 2.684 14.131 1.00 91.38 194 ILE A O 1
ATOM 1593 N N . SER A 1 195 ? 12.136 3.159 12.284 1.00 89.06 195 SER A N 1
ATOM 1594 C CA . SER A 1 195 ? 13.207 2.189 12.518 1.00 89.06 195 SER A CA 1
ATOM 1595 C C . SER A 1 195 ? 14.497 2.887 12.933 1.00 89.06 195 SER A C 1
ATOM 1597 O O . SER A 1 195 ? 14.732 4.041 12.570 1.00 89.06 195 SER A O 1
ATOM 1599 N N . VAL A 1 196 ? 15.347 2.158 13.657 1.00 87.81 196 VAL A N 1
ATOM 1600 C CA . VAL A 1 196 ? 16.756 2.529 13.863 1.00 87.81 196 VAL A CA 1
ATOM 1601 C C . VAL A 1 196 ? 17.574 2.369 12.580 1.00 87.81 196 VAL A C 1
ATOM 1603 O O . VAL A 1 196 ? 18.540 3.100 12.371 1.00 87.81 196 VAL A O 1
ATOM 1606 N N . ASP A 1 197 ? 17.168 1.441 11.709 1.00 89.75 197 ASP A N 1
ATOM 1607 C CA . ASP A 1 197 ? 17.791 1.223 10.410 1.00 89.75 197 ASP A CA 1
ATOM 1608 C C . ASP A 1 197 ? 17.332 2.299 9.418 1.00 89.75 197 ASP A C 1
ATOM 1610 O O . ASP A 1 197 ? 16.153 2.670 9.361 1.00 89.75 197 ASP A O 1
ATOM 1614 N N . SER A 1 198 ? 18.260 2.772 8.583 1.00 93.25 198 SER A N 1
ATOM 1615 C CA . SER A 1 198 ? 17.930 3.703 7.505 1.00 93.25 198 SER A CA 1
ATOM 1616 C C . SER A 1 198 ? 16.985 3.041 6.506 1.00 93.25 198 SER A C 1
ATOM 1618 O O . SER A 1 198 ? 17.302 1.987 5.957 1.00 93.25 198 SER A O 1
ATOM 1620 N N . ASN A 1 199 ? 15.861 3.698 6.219 1.00 95.31 199 ASN A N 1
ATOM 1621 C CA . ASN A 1 199 ? 14.923 3.267 5.189 1.00 95.31 199 ASN A CA 1
ATOM 1622 C C . ASN A 1 199 ? 15.603 3.300 3.798 1.00 95.31 199 ASN A C 1
ATOM 1624 O O . ASN A 1 199 ? 16.047 4.371 3.381 1.00 95.31 199 ASN A O 1
ATOM 1628 N N . PRO A 1 200 ? 15.700 2.162 3.081 1.00 96.19 200 PRO A N 1
ATOM 1629 C CA . PRO A 1 200 ? 16.363 2.087 1.778 1.00 96.19 200 PRO A CA 1
ATOM 1630 C C . PRO A 1 200 ? 15.464 2.449 0.575 1.00 96.19 200 PRO A C 1
ATOM 1632 O O . PRO A 1 200 ? 15.920 2.340 -0.566 1.00 96.19 200 PRO A O 1
ATOM 1635 N N . SER A 1 201 ? 14.202 2.834 0.796 1.00 95.62 201 SER A N 1
ATOM 1636 C CA . SER A 1 201 ? 13.271 3.336 -0.231 1.00 95.62 201 SER A CA 1
ATOM 1637 C C . SER A 1 201 ? 13.047 4.842 -0.080 1.00 95.62 201 SER A C 1
ATOM 1639 O O . SER A 1 201 ? 13.231 5.412 0.995 1.00 95.62 201 SER A O 1
ATOM 1641 N N . ASP A 1 202 ? 12.626 5.479 -1.167 1.00 94.06 202 ASP A N 1
ATOM 1642 C CA . ASP A 1 202 ? 12.120 6.851 -1.187 1.00 94.06 202 ASP A CA 1
ATOM 1643 C C . ASP A 1 202 ? 10.691 6.971 -0.628 1.00 94.06 202 ASP A C 1
ATOM 1645 O O . ASP A 1 202 ? 10.268 8.068 -0.262 1.00 94.06 202 ASP A O 1
ATOM 1649 N N . HIS A 1 203 ? 9.980 5.850 -0.483 1.00 96.31 203 HIS A N 1
ATOM 1650 C CA . HIS A 1 203 ? 8.701 5.772 0.224 1.00 96.31 203 HIS A CA 1
ATOM 1651 C C . HIS A 1 203 ? 8.874 5.345 1.676 1.00 96.31 203 HIS A C 1
ATOM 1653 O O . HIS A 1 203 ? 9.832 4.664 2.042 1.00 96.31 203 HIS A O 1
ATOM 1659 N N . LEU A 1 204 ? 7.912 5.714 2.518 1.00 96.56 204 LEU A N 1
ATOM 1660 C CA . LEU A 1 204 ? 7.871 5.285 3.912 1.00 96.56 204 LEU A CA 1
ATOM 1661 C C . LEU A 1 204 ? 7.261 3.891 4.027 1.00 96.56 204 LEU A C 1
ATOM 1663 O O . LEU A 1 204 ? 6.311 3.562 3.323 1.00 96.56 204 LEU A O 1
ATOM 1667 N N . LEU A 1 205 ? 7.759 3.099 4.974 1.00 97.81 205 LEU A N 1
ATOM 1668 C CA . LEU A 1 205 ? 7.011 1.949 5.470 1.00 97.81 205 LEU A CA 1
ATOM 1669 C C . LEU A 1 205 ? 5.878 2.475 6.360 1.00 97.81 205 LEU A C 1
ATOM 1671 O O . LEU A 1 205 ? 6.134 3.120 7.379 1.00 97.81 205 LEU A O 1
ATOM 1675 N N . MET A 1 206 ? 4.642 2.217 5.949 1.00 98.25 206 MET A N 1
ATOM 1676 C CA . MET A 1 206 ? 3.431 2.638 6.650 1.00 98.25 206 MET A CA 1
ATOM 1677 C C . MET A 1 206 ? 2.741 1.425 7.278 1.00 98.25 206 MET A C 1
ATOM 1679 O O . MET A 1 206 ? 2.810 0.324 6.732 1.00 98.25 206 MET A O 1
ATOM 1683 N N . VAL A 1 207 ? 2.083 1.616 8.420 1.00 98.50 207 VAL A N 1
ATOM 1684 C CA . VAL A 1 207 ? 1.381 0.564 9.164 1.00 98.50 207 VAL A CA 1
ATOM 1685 C C . VAL A 1 207 ? -0.035 1.027 9.482 1.00 98.50 207 VAL A C 1
ATOM 1687 O O . VAL A 1 207 ? -0.231 2.027 10.168 1.00 98.50 207 VAL A O 1
ATOM 1690 N N . LEU A 1 208 ? -1.026 0.288 8.988 1.00 98.62 208 LEU A N 1
ATOM 1691 C CA . LEU A 1 208 ? -2.434 0.483 9.305 1.00 98.62 208 LEU A CA 1
ATOM 1692 C C . LEU A 1 208 ? -2.777 -0.404 10.495 1.00 98.62 208 LEU A C 1
ATOM 1694 O O . LEU A 1 208 ? -2.736 -1.629 10.386 1.00 98.62 208 LEU A O 1
ATOM 1698 N N . ASN A 1 209 ? -3.116 0.210 11.620 1.00 98.00 209 ASN A N 1
ATOM 1699 C CA . ASN A 1 209 ? -3.602 -0.494 12.799 1.00 98.00 209 ASN A CA 1
ATOM 1700 C C . ASN A 1 209 ? -5.125 -0.465 12.765 1.00 98.00 209 ASN A C 1
ATOM 1702 O O . ASN A 1 209 ? -5.696 0.599 12.973 1.00 98.00 209 ASN A O 1
ATOM 1706 N N . VAL A 1 210 ? -5.777 -1.596 12.491 1.00 96.69 210 VAL A N 1
ATOM 1707 C CA . VAL A 1 210 ? -7.243 -1.672 12.373 1.00 96.69 210 VAL A CA 1
ATOM 1708 C C . VAL A 1 210 ? -7.827 -2.469 13.529 1.00 96.69 210 VAL A C 1
ATOM 1710 O O . VAL A 1 210 ? -7.391 -3.589 13.797 1.00 96.69 210 VAL A O 1
ATOM 1713 N N . ASP A 1 211 ? -8.833 -1.916 14.200 1.00 93.81 211 ASP A N 1
ATOM 1714 C CA . ASP A 1 211 ? -9.651 -2.670 15.145 1.00 93.81 211 ASP A CA 1
ATOM 1715 C C . ASP A 1 211 ? -10.668 -3.529 14.383 1.00 93.81 211 ASP A C 1
ATOM 1717 O O . ASP A 1 211 ? -11.577 -3.010 13.738 1.00 93.81 211 ASP A O 1
ATOM 1721 N N . ILE A 1 212 ? -10.493 -4.848 14.455 1.00 86.25 212 ILE A N 1
ATOM 1722 C CA . ILE A 1 212 ? -11.331 -5.844 13.769 1.00 86.25 212 ILE A CA 1
ATOM 1723 C C . ILE A 1 212 ? -12.266 -6.588 14.737 1.00 86.25 212 ILE A C 1
ATOM 1725 O O . ILE A 1 212 ? -12.823 -7.636 14.401 1.00 86.25 212 ILE A O 1
ATOM 1729 N N . SER A 1 213 ? -12.434 -6.076 15.961 1.00 73.56 213 SER A N 1
ATOM 1730 C CA . SER A 1 213 ? -13.205 -6.720 17.035 1.00 73.56 213 SER A CA 1
ATOM 1731 C C . SER A 1 213 ? -14.705 -6.883 16.759 1.00 73.56 213 SER A C 1
ATOM 1733 O O . SER A 1 213 ? -15.361 -7.654 17.457 1.00 73.56 213 SER A O 1
ATOM 1735 N N . SER A 1 214 ? -15.244 -6.242 15.722 1.00 57.47 214 SER A N 1
ATOM 1736 C CA . SER A 1 214 ? -16.631 -6.403 15.269 1.00 57.47 214 SER A CA 1
ATOM 1737 C C . SER A 1 214 ? -16.906 -7.722 14.531 1.00 57.47 214 SER A C 1
ATOM 1739 O O . SER A 1 214 ? -18.041 -7.965 14.122 1.00 57.47 214 SER A O 1
ATOM 1741 N N . THR A 1 215 ? -15.911 -8.601 14.377 1.00 54.41 215 THR A N 1
ATOM 1742 C CA . THR A 1 215 ? -16.037 -9.781 13.509 1.00 54.41 215 THR A CA 1
ATOM 1743 C C . THR A 1 215 ? -16.228 -11.082 14.290 1.00 54.41 215 THR A C 1
ATOM 1745 O O . THR A 1 215 ? -15.429 -11.371 15.185 1.00 54.41 215 THR A O 1
ATOM 1748 N N . PRO A 1 216 ? -17.217 -11.929 13.942 1.00 47.34 216 PRO A N 1
ATOM 1749 C CA . PRO A 1 216 ? -17.273 -13.293 14.447 1.00 47.34 216 PRO A CA 1
ATOM 1750 C C . PRO A 1 216 ? -16.013 -14.048 14.011 1.00 47.34 216 PRO A C 1
ATOM 1752 O O . PRO A 1 216 ? -15.668 -14.061 12.828 1.00 47.34 216 PRO A O 1
ATOM 1755 N N . LEU A 1 217 ? -15.321 -14.682 14.959 1.00 47.03 217 LEU A N 1
ATOM 1756 C CA . LEU A 1 217 ? -14.257 -15.629 14.638 1.00 47.03 217 LEU A CA 1
ATOM 1757 C C . LEU A 1 217 ? -14.846 -16.725 13.742 1.00 47.03 217 LEU A C 1
ATOM 1759 O O . LEU A 1 217 ? -15.881 -17.304 14.072 1.00 47.03 217 LEU A O 1
ATOM 1763 N N . ILE A 1 218 ? -14.193 -17.014 12.615 1.00 48.34 218 ILE A N 1
ATOM 1764 C CA . ILE A 1 218 ? -14.517 -18.201 11.826 1.00 48.34 218 ILE A CA 1
ATOM 1765 C C . ILE A 1 218 ? -14.116 -19.397 12.691 1.00 48.34 218 ILE A C 1
ATOM 1767 O O . ILE A 1 218 ? -12.934 -19.721 12.815 1.00 48.34 218 ILE A O 1
ATOM 1771 N N . GLU A 1 219 ? -15.093 -20.044 13.325 1.00 38.00 219 GLU A N 1
ATOM 1772 C CA . GLU A 1 219 ? -14.886 -21.375 13.878 1.00 38.00 219 GLU A CA 1
ATOM 1773 C C . GLU A 1 219 ? -14.512 -22.283 12.706 1.00 38.00 219 GLU A C 1
ATOM 1775 O O . GLU A 1 219 ? -15.329 -22.574 11.829 1.00 38.00 219 GLU A O 1
ATOM 1780 N N . HIS A 1 220 ? -13.250 -22.709 12.651 1.00 40.31 220 HIS A N 1
ATOM 1781 C CA . HIS A 1 220 ? -12.873 -23.822 11.799 1.00 40.31 220 HIS A CA 1
ATOM 1782 C C . HIS A 1 220 ? -13.696 -25.030 12.250 1.00 40.31 220 HIS A C 1
ATOM 1784 O O . HIS A 1 220 ? -13.345 -25.706 13.218 1.00 40.31 220 HIS A O 1
ATOM 1790 N N . PHE A 1 221 ? -14.786 -25.317 11.540 1.00 36.53 221 PHE A N 1
ATOM 1791 C CA . PHE A 1 221 ? -15.421 -26.621 11.593 1.00 36.53 221 PHE A CA 1
ATOM 1792 C C . PHE A 1 221 ? -14.388 -27.628 11.096 1.00 36.53 221 PHE A C 1
ATOM 1794 O O . PHE A 1 221 ? -14.223 -27.847 9.895 1.00 36.53 221 PHE A O 1
ATOM 1801 N N . ILE A 1 222 ? -13.670 -28.247 12.033 1.00 37.78 222 ILE A N 1
ATOM 1802 C CA . ILE A 1 222 ? -13.031 -29.533 11.795 1.00 37.78 222 ILE A CA 1
ATOM 1803 C C . ILE A 1 222 ? -14.191 -30.505 11.604 1.00 37.78 222 ILE A C 1
ATOM 1805 O O . ILE A 1 222 ? -14.676 -31.137 12.541 1.00 37.78 222 ILE A O 1
ATOM 1809 N N . SER A 1 223 ? -14.681 -30.575 10.370 1.00 35.91 223 SER A N 1
ATOM 1810 C CA . SER A 1 223 ? -15.438 -31.715 9.894 1.00 35.91 223 SER A CA 1
ATOM 1811 C C . SER A 1 223 ? -14.498 -32.911 9.989 1.00 35.91 223 SER A C 1
ATOM 1813 O O . SER A 1 223 ? -13.688 -33.174 9.100 1.00 35.91 223 SER A O 1
ATOM 1815 N N . ALA A 1 224 ? -14.544 -33.604 11.123 1.00 41.22 224 ALA A N 1
ATOM 1816 C CA . ALA A 1 224 ? -13.998 -34.938 11.250 1.00 41.22 224 ALA A CA 1
ATOM 1817 C C . ALA A 1 224 ? -14.899 -35.889 10.452 1.00 41.22 224 ALA A C 1
ATOM 1819 O O . ALA A 1 224 ? -15.610 -36.719 11.021 1.00 41.22 224 ALA A O 1
ATOM 1820 N N . GLU A 1 225 ? -14.873 -35.783 9.123 1.00 40.31 225 GLU A N 1
ATOM 1821 C CA . GLU A 1 225 ? -15.210 -36.926 8.292 1.00 40.31 225 GLU A CA 1
ATOM 1822 C C . GLU A 1 225 ? -14.137 -37.975 8.563 1.00 40.31 225 GLU A C 1
ATOM 1824 O O . GLU A 1 225 ? -13.029 -37.957 8.027 1.00 40.31 225 GLU A O 1
ATOM 1829 N N . LYS A 1 226 ? -14.461 -38.877 9.493 1.00 40.28 226 LYS A N 1
ATOM 1830 C CA . LYS A 1 226 ? -13.774 -40.151 9.646 1.00 40.28 226 LYS A CA 1
ATOM 1831 C C . LYS A 1 226 ? -13.768 -40.812 8.273 1.00 40.28 226 LYS A C 1
ATOM 1833 O O . LYS A 1 226 ? -14.772 -41.390 7.862 1.00 40.28 226 LYS A O 1
ATOM 1838 N N . ILE A 1 227 ? -12.634 -40.745 7.582 1.00 43.34 227 ILE A N 1
ATOM 1839 C CA . ILE A 1 227 ? -12.358 -41.613 6.445 1.00 43.34 227 ILE A CA 1
ATOM 1840 C C . ILE A 1 227 ? -12.363 -43.033 7.007 1.00 43.34 227 ILE A C 1
ATOM 1842 O O . ILE A 1 227 ? -11.415 -43.479 7.653 1.00 43.34 227 ILE A O 1
ATOM 1846 N N . ASN A 1 228 ? -13.484 -43.719 6.824 1.00 42.56 228 ASN A N 1
ATOM 1847 C CA . ASN A 1 228 ? -13.653 -45.093 7.247 1.00 42.56 228 ASN A CA 1
ATOM 1848 C C . ASN A 1 228 ? -13.029 -45.979 6.162 1.00 42.56 228 ASN A C 1
ATOM 1850 O O . ASN A 1 228 ? -13.691 -46.380 5.207 1.00 42.56 228 ASN A O 1
ATOM 1854 N N . LEU A 1 229 ? -11.723 -46.230 6.273 1.00 45.94 229 LEU A N 1
ATOM 1855 C CA . LEU A 1 229 ? -11.023 -47.226 5.46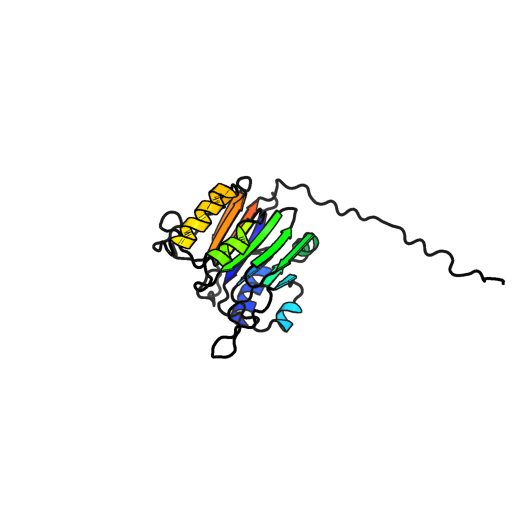2 1.00 45.94 229 LEU A CA 1
ATOM 1856 C C . LEU A 1 229 ? -11.438 -48.622 5.939 1.00 45.94 229 LEU A C 1
ATOM 1858 O O . LEU A 1 229 ? -10.730 -49.267 6.707 1.00 45.94 229 LEU A O 1
ATOM 1862 N N . SER A 1 230 ? -12.599 -49.091 5.491 1.00 40.28 230 SER A N 1
ATOM 1863 C CA . SER A 1 230 ? -12.955 -50.502 5.610 1.00 40.28 230 SER A CA 1
ATOM 1864 C C . SER A 1 230 ? -13.481 -51.033 4.281 1.00 40.28 230 SER A C 1
ATOM 1866 O O . SER A 1 230 ? -14.443 -50.508 3.727 1.00 40.28 230 SER A O 1
ATOM 1868 N N . ASN A 1 231 ? -12.814 -52.101 3.835 1.00 39.69 231 ASN A N 1
ATOM 1869 C CA . ASN A 1 231 ? -13.178 -53.058 2.788 1.00 39.69 231 ASN A CA 1
ATOM 1870 C C . ASN A 1 231 ? -12.757 -52.733 1.346 1.00 39.69 231 ASN A C 1
ATOM 1872 O O . ASN A 1 231 ? -13.568 -52.698 0.427 1.00 39.69 231 ASN A O 1
ATOM 1876 N N . ILE A 1 232 ? -11.439 -52.662 1.125 1.00 50.28 232 ILE A N 1
ATOM 1877 C CA . ILE A 1 232 ? -10.853 -53.308 -0.059 1.00 50.28 232 ILE A CA 1
ATOM 1878 C C . ILE A 1 232 ? -10.669 -54.775 0.328 1.00 50.28 232 ILE A C 1
ATOM 1880 O O . ILE A 1 232 ? -9.732 -55.080 1.058 1.00 50.28 232 ILE A O 1
ATOM 1884 N N . ASN A 1 233 ? -11.627 -55.622 -0.050 1.00 49.06 233 ASN A N 1
ATOM 1885 C CA . ASN A 1 233 ? -11.484 -57.053 -0.350 1.00 49.06 233 ASN A CA 1
ATOM 1886 C C . ASN A 1 233 ? -12.872 -57.704 -0.328 1.00 49.06 233 ASN A C 1
ATOM 1888 O O . ASN A 1 233 ? -13.348 -58.095 0.731 1.00 49.06 233 ASN A O 1
ATOM 1892 N N . ASP A 1 234 ? -13.499 -57.834 -1.498 1.00 40.66 234 ASP A N 1
ATOM 1893 C CA . ASP A 1 234 ? -14.100 -59.115 -1.881 1.00 40.66 234 ASP A CA 1
ATOM 1894 C C . ASP A 1 234 ? -14.316 -59.199 -3.408 1.00 40.66 234 ASP A C 1
ATOM 1896 O O . ASP A 1 234 ? -14.498 -58.168 -4.064 1.00 40.66 234 ASP A O 1
ATOM 1900 N N . PRO A 1 235 ? -14.220 -60.404 -4.002 1.00 48.94 235 PRO A N 1
ATOM 1901 C CA . PRO A 1 235 ? -14.018 -60.603 -5.431 1.00 48.94 235 PRO A CA 1
ATOM 1902 C C . PRO A 1 235 ? -15.337 -60.603 -6.211 1.00 48.94 235 PRO A C 1
ATOM 1904 O O . PRO A 1 235 ? -16.331 -61.208 -5.808 1.00 48.94 235 PRO A O 1
ATOM 1907 N N . SER A 1 236 ? -15.337 -59.997 -7.397 1.00 42.28 236 SER A N 1
ATOM 1908 C CA . SER A 1 236 ? -16.442 -60.133 -8.342 1.00 42.28 236 SER A CA 1
ATOM 1909 C C . SER A 1 236 ? -16.394 -61.506 -9.017 1.00 42.28 236 SER A C 1
ATOM 191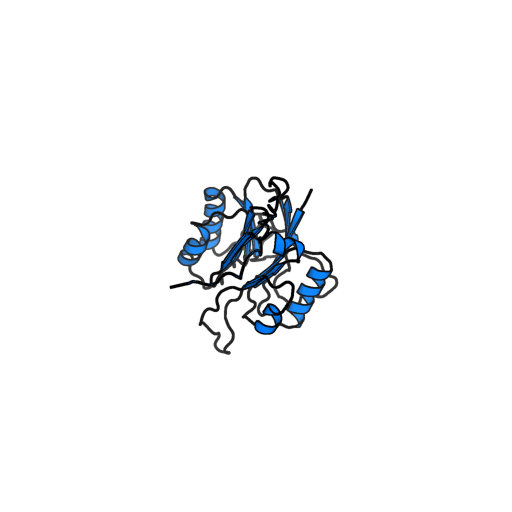1 O O . SER A 1 236 ? -15.613 -61.726 -9.940 1.00 42.28 236 SER A O 1
ATOM 1913 N N . CYS A 1 237 ? -17.259 -62.421 -8.578 1.00 38.50 237 CYS A N 1
ATOM 1914 C CA . CYS A 1 237 ? -17.736 -63.506 -9.429 1.00 38.50 237 CYS A CA 1
ATOM 1915 C C . CYS A 1 237 ? -18.655 -62.926 -10.510 1.00 38.50 237 CYS A C 1
ATOM 1917 O O . CYS A 1 237 ? -19.750 -62.456 -10.193 1.00 38.50 237 CYS A O 1
ATOM 1919 N N . LYS A 1 238 ? -18.217 -63.002 -11.766 1.00 39.22 238 LYS A N 1
ATOM 1920 C CA . LYS A 1 238 ? -18.997 -63.463 -12.923 1.00 39.22 238 LYS A CA 1
ATOM 1921 C C . LYS A 1 238 ? -18.057 -63.754 -14.084 1.00 39.22 238 LYS A C 1
ATOM 1923 O O . LYS A 1 238 ? -17.181 -62.904 -14.341 1.00 39.22 238 LYS A O 1
#

Secondary structure (DSSP, 8-state):
--EEEEEEEE-SS--HHHHHHHHHHHHTTS-SEEEEE--TTTTHHHHHTSTTEEEEPPPPS-B-TTS-BS--EEEEE-HHHHTTEEEEEE-SSEEEEEETTEEEEEEE--TTS-HHHHHHHHTT---SEEEEE-S-EE-GGGT-S-EE-HHHHHHHHHHHHHTTEEEEPBS--S---EEEEEETT-EEEEEE---SSPP-SSSPPEEEEEE-TTS-----------------------

Solvent-accessible surface area (backbone atoms only — not comparable to full-atom values): 13440 Å² total; per-residue (Å²): 127,63,62,49,31,40,30,38,31,49,34,81,44,39,41,71,70,49,48,52,54,49,50,54,40,45,74,68,63,69,31,48,30,35,39,36,25,34,25,32,60,49,62,43,73,63,50,63,69,36,92,39,45,72,54,58,32,46,84,62,94,53,56,44,99,85,68,44,44,75,43,27,37,38,36,36,28,40,73,80,49,53,76,43,50,80,46,76,50,63,38,56,44,36,40,37,36,25,44,70,88,37,30,40,36,40,40,45,43,58,83,84,59,53,70,69,61,53,44,70,70,52,76,85,56,91,57,42,29,37,35,35,37,55,59,36,29,81,15,65,90,40,35,15,87,46,66,36,52,62,74,56,50,53,51,54,53,53,44,27,70,73,67,50,36,40,77,49,57,48,68,48,68,56,80,54,35,65,47,40,35,32,30,62,90,54,53,70,49,36,35,63,66,84,67,96,63,81,76,84,38,97,49,68,47,33,35,36,42,32,53,55,71,91,48,76,79,82,74,79,77,78,76,78,74,74,79,75,89,77,78,95,78,83,82,85,87,128

InterPro domains:
  IPR036691 Endonuclease/exonuclease/phosphatase superfamily [G3DSA:3.60.10.10] (4-213)
  IPR036691 Endonuclease/exonuclease/phosphatase superfamily [SSF56219] (2-212)